Protein 3WS7 (pdb70)

Structure (mmCIF, N/CA/C/O backbone):
data_3WS7
#
_entry.id   3WS7
#
_cell.length_a   120.242
_cell.length_b   57.104
_cell.length_c   55.935
_cell.angle_alpha   90.00
_cell.angle_beta   106.58
_cell.angle_gamma   90.00
#
_symmetry.space_group_name_H-M   'C 1 2 1'
#
loop_
_entity.id
_entity.type
_entity.pdbx_description
1 polymer '6-phosphogluconate dehydrogenase, NAD-binding protein'
2 non-polymer 'NADP NICOTINAMIDE-ADENINE-DINUCLEOTIDE PHOSPHATE'
3 non-polymer 'SULFATE ION'
4 non-polymer 'ACETIC ACID'
5 water water
#
loop_
_atom_site.group_PDB
_atom_site.id
_atom_site.type_symbol
_atom_site.label_atom_id
_atom_site.label_alt_id
_atom_site.label_comp_id
_atom_site.label_asym_id
_atom_site.label_entity_id
_atom_site.label_seq_id
_atom_site.pdbx_PDB_ins_code
_atom_site.Cartn_x
_atom_site.Cartn_y
_atom_site.Cartn_z
_atom_site.occupancy
_atom_site.B_iso_or_equiv
_atom_site.auth_seq_id
_atom_site.auth_comp_id
_atom_site.auth_asym_id
_atom_site.auth_atom_id
_atom_site.pdbx_PDB_model_num
ATOM 1 N N . HIS A 1 8 ? 31.075 33.178 19.548 1.00 23.50 -12 HIS A N 1
ATOM 2 C CA . HIS A 1 8 ? 31.931 34.416 19.422 1.00 20.41 -12 HIS A CA 1
ATOM 3 C C . HIS A 1 8 ? 31.193 35.404 18.558 1.00 19.50 -12 HIS A C 1
ATOM 4 O O . HIS A 1 8 ? 30.552 35.048 17.517 1.00 19.49 -12 HIS A O 1
ATOM 11 N N . HIS A 1 9 ? 31.295 36.685 18.895 1.00 16.47 -11 HIS A N 1
ATOM 12 C CA . HIS A 1 9 ? 30.933 37.742 18.004 1.00 15.47 -11 HIS A CA 1
ATOM 13 C C . HIS A 1 9 ? 32.107 38.016 17.030 1.00 14.05 -11 HIS A C 1
ATOM 14 O O . HIS A 1 9 ? 33.205 37.607 17.187 1.00 14.07 -11 HIS A O 1
ATOM 21 N N . HIS A 1 10 ? 31.777 38.787 15.959 1.00 15.36 -10 HIS A N 1
ATOM 22 C CA . HIS A 1 10 ? 32.720 39.048 14.851 1.00 14.98 -10 HIS A CA 1
ATOM 23 C C . HIS A 1 10 ? 32.737 40.550 14.481 1.00 14.23 -10 HIS A C 1
ATOM 24 O O . HIS A 1 10 ? 31.872 41.276 14.817 1.00 17.14 -10 HIS A O 1
ATOM 31 N N . SER A 1 11 ? 33.797 40.903 13.772 1.00 14.75 -9 SER A N 1
ATOM 32 C CA . SER A 1 11 ? 33.935 42.326 13.340 1.00 14.56 -9 SER A CA 1
ATOM 33 C C . SER A 1 11 ? 32.916 42.666 12.267 1.00 13.30 -9 SER A C 1
ATOM 34 O O . SER A 1 11 ? 32.275 41.796 11.644 1.00 14.09 -9 SER A O 1
ATOM 37 N N . SER A 1 12 ? 32.708 43.940 12.096 1.00 12.87 -8 SER A N 1
ATOM 38 C CA . SER A 1 12 ? 31.884 44.497 11.043 1.00 12.01 -8 SER A CA 1
ATOM 39 C C . SER A 1 12 ? 32.306 44.018 9.651 1.00 10.42 -8 SER A C 1
ATOM 40 O O . SER A 1 12 ? 33.492 43.849 9.395 1.00 11.80 -8 SER A O 1
ATOM 43 N N . GLY A 1 13 ? 31.344 43.966 8.769 1.00 10.76 -7 GLY A N 1
ATOM 44 C CA . GLY A 1 13 ? 31.593 43.646 7.332 1.00 10.49 -7 GLY A CA 1
ATOM 45 C C . GLY A 1 13 ? 31.020 44.645 6.429 1.00 9.44 -7 GLY A C 1
ATOM 46 O O . GLY A 1 13 ? 30.763 45.835 6.828 1.00 10.48 -7 GLY A O 1
ATOM 47 N N . LEU A 1 14 ? 30.814 44.313 5.161 1.00 9.18 -6 LEU A N 1
ATOM 48 C CA . LEU A 1 14 ? 30.373 45.293 4.192 1.00 9.08 -6 LEU A CA 1
ATOM 49 C C . LEU A 1 14 ? 29.028 45.868 4.501 1.00 9.57 -6 LEU A C 1
ATOM 50 O O . LEU A 1 14 ? 28.707 46.967 4.010 1.00 10.11 -6 LEU A O 1
ATOM 55 N N . VAL A 1 15 ? 28.157 45.102 5.148 1.00 10.01 -5 VAL A N 1
ATOM 56 C CA . VAL A 1 15 ? 26.742 45.463 5.367 1.00 9.81 -5 VAL A CA 1
ATOM 57 C C . VAL A 1 15 ? 26.505 45.618 6.849 1.00 9.65 -5 VAL A C 1
ATOM 58 O O . VAL A 1 15 ? 26.828 44.795 7.620 1.00 9.96 -5 VAL A O 1
ATOM 62 N N . PRO A 1 16 ? 25.837 46.751 7.258 1.00 11.68 -4 PRO A N 1
ATOM 63 C CA . PRO A 1 16 ? 25.640 46.951 8.711 1.00 11.50 -4 PRO A CA 1
ATOM 64 C C . PRO A 1 16 ? 24.821 45.855 9.368 1.00 12.29 -4 PRO A C 1
ATOM 65 O O . PRO A 1 16 ? 23.807 45.407 8.802 1.00 12.26 -4 PRO A O 1
ATOM 69 N N . ARG A 1 17 ? 25.233 45.423 10.514 1.00 12.89 -3 ARG A N 1
ATOM 70 C CA . ARG A 1 17 ? 24.421 44.439 11.260 1.00 15.76 -3 ARG A CA 1
ATOM 71 C C . ARG A 1 17 ? 23.036 44.895 11.582 1.00 15.56 -3 ARG A C 1
ATOM 72 O O . ARG A 1 17 ? 22.075 44.108 11.543 1.00 15.45 -3 ARG A O 1
ATOM 80 N N . GLY A 1 18 ? 22.883 46.179 11.903 1.00 16.03 -2 GLY A N 1
ATOM 81 C CA . GLY A 1 18 ? 21.529 46.667 12.282 1.00 17.93 -2 GLY A CA 1
ATOM 82 C C . GLY A 1 18 ? 20.560 46.713 11.145 1.00 18.10 -2 GLY A C 1
ATOM 83 O O . GLY A 1 18 ? 19.377 46.935 11.355 1.00 20.26 -2 GLY A O 1
ATOM 84 N N . SER A 1 19 ? 21.024 46.520 9.896 1.00 16.97 -1 SER A N 1
ATOM 85 C CA . SER A 1 19 ? 20.137 46.360 8.785 1.00 17.15 -1 SER A CA 1
ATOM 86 C C . SER A 1 19 ? 19.274 45.068 8.906 1.00 15.71 -1 SER A C 1
ATOM 87 O O . SER A 1 19 ? 18.191 45.008 8.370 1.00 16.68 -1 SER A O 1
ATOM 90 N N . HIS A 1 20 ? 19.803 44.068 9.548 1.00 14.59 0 HIS A N 1
ATOM 91 C CA . HIS A 1 20 ? 19.289 42.722 9.524 1.00 14.14 0 HIS A CA 1
ATOM 92 C C . HIS A 1 20 ? 19.140 42.159 8.094 1.00 13.22 0 HIS A C 1
ATOM 93 O O . HIS A 1 20 ? 18.334 41.237 7.857 1.00 13.39 0 HIS A O 1
ATOM 100 N N . MET A 1 21 ? 19.898 42.713 7.165 1.00 12.19 1 MET A N 1
ATOM 101 C CA . MET A 1 21 ? 19.793 42.341 5.738 1.00 11.55 1 MET A CA 1
ATOM 102 C C . MET A 1 21 ? 21.181 41.955 5.164 1.00 10.01 1 MET A C 1
ATOM 103 O O . MET A 1 21 ? 21.367 42.012 3.954 1.00 12.00 1 MET A O 1
ATOM 108 N N . ARG A 1 22 ? 22.079 41.553 6.017 1.00 9.67 2 ARG A N 1
ATOM 109 C CA . ARG A 1 22 ? 23.387 41.086 5.567 1.00 8.86 2 ARG A CA 1
ATOM 110 C C . ARG A 1 22 ? 23.182 39.752 4.840 1.00 8.87 2 ARG A C 1
ATOM 111 O O . ARG A 1 22 ? 22.660 38.798 5.432 1.00 8.94 2 ARG A O 1
ATOM 119 N N . VAL A 1 23 ? 23.632 39.653 3.576 1.00 8.27 3 VAL A N 1
ATOM 120 C CA . VAL A 1 23 ? 23.477 38.387 2.813 1.00 8.58 3 VAL A CA 1
ATOM 121 C C . VAL A 1 23 ? 24.805 37.677 2.639 1.00 7.38 3 VAL A C 1
ATOM 122 O O . VAL A 1 23 ? 25.845 38.326 2.287 1.00 8.29 3 VAL A O 1
ATOM 126 N N . GLY A 1 24 ? 24.818 36.411 2.846 1.00 7.17 4 GLY A N 1
ATOM 127 C CA . GLY A 1 24 ? 25.905 35.535 2.409 1.00 7.91 4 GLY A CA 1
ATOM 128 C C . GLY A 1 24 ? 25.438 34.648 1.306 1.00 7.55 4 GLY A C 1
ATOM 129 O O . GLY A 1 24 ? 24.317 34.060 1.405 1.00 9.28 4 GLY A O 1
ATOM 130 N N . PHE A 1 25 ? 26.210 34.513 0.232 1.00 7.14 5 PHE A N 1
ATOM 131 C CA . PHE A 1 25 ? 25.790 33.805 -0.972 1.00 7.61 5 PHE A CA 1
ATOM 132 C C . PHE A 1 25 ? 26.663 32.588 -1.180 1.00 7.21 5 PHE A C 1
ATOM 133 O O . PHE A 1 25 ? 27.902 32.729 -1.225 1.00 8.33 5 PHE A O 1
ATOM 141 N N . ILE A 1 26 ? 26.042 31.438 -1.317 1.00 7.22 6 ILE A N 1
ATOM 142 C CA . ILE A 1 26 ? 26.754 30.164 -1.534 1.00 7.82 6 ILE A CA 1
ATOM 143 C C . ILE A 1 26 ? 26.437 29.652 -2.934 1.00 7.53 6 ILE A C 1
ATOM 144 O O . ILE A 1 26 ? 25.304 29.385 -3.271 1.00 8.19 6 ILE A O 1
ATOM 149 N N . GLY A 1 27 ? 27.511 29.467 -3.736 1.00 7.45 7 GLY A N 1
ATOM 150 C CA . GLY A 1 27 ? 27.378 28.885 -5.075 1.00 8.27 7 GLY A CA 1
ATOM 151 C C . GLY A 1 27 ? 27.498 29.894 -6.114 1.00 8.43 7 GLY A C 1
ATOM 152 O O . GLY A 1 27 ? 26.508 30.503 -6.573 1.00 9.89 7 GLY A O 1
ATOM 153 N N . LEU A 1 28 ? 28.714 30.200 -6.582 1.00 8.35 8 LEU A N 1
ATOM 154 C CA . LEU A 1 28 ? 29.017 31.269 -7.520 1.00 8.48 8 LEU A CA 1
ATOM 155 C C . LEU A 1 28 ? 29.133 30.657 -8.921 1.00 9.30 8 LEU A C 1
ATOM 156 O O . LEU A 1 28 ? 30.241 30.738 -9.575 1.00 11.21 8 LEU A O 1
ATOM 161 N N . GLY A 1 29 ? 28.096 30.063 -9.460 1.00 8.58 9 GLY A N 1
ATOM 162 C CA . GLY A 1 29 ? 28.112 29.434 -10.774 1.00 9.44 9 GLY A CA 1
ATOM 163 C C . GLY A 1 29 ? 27.660 30.376 -11.842 1.00 8.90 9 GLY A C 1
ATOM 164 O O . GLY A 1 29 ? 27.706 31.613 -11.723 1.00 8.64 9 GLY A O 1
ATOM 165 N N . ILE A 1 30 ? 27.137 29.768 -12.941 1.00 9.17 10 ILE A N 1
ATOM 166 C CA . ILE A 1 30 ? 26.666 30.587 -14.029 1.00 9.18 10 ILE A CA 1
ATOM 167 C C . ILE A 1 30 ? 25.592 31.562 -13.567 1.00 8.50 10 ILE A C 1
ATOM 168 O O . ILE A 1 30 ? 25.541 32.716 -14.023 1.00 9.08 10 ILE A O 1
ATOM 173 N N . MET A 1 31 ? 24.685 31.092 -12.726 1.00 8.71 11 MET A N 1
ATOM 174 C CA . MET A 1 31 ? 23.627 31.964 -12.149 1.00 8.74 11 MET A CA 1
ATOM 175 C C . MET A 1 31 ? 24.141 32.744 -10.922 1.00 8.47 11 MET A C 1
ATOM 176 O O . MET A 1 31 ? 23.901 33.939 -10.806 1.00 8.95 11 MET A O 1
ATOM 181 N N . GLY A 1 32 ? 24.781 32.013 -10.013 1.00 8.41 12 GLY A N 1
ATOM 182 C CA . GLY A 1 32 ? 25.092 32.595 -8.695 1.00 8.89 12 GLY A CA 1
ATOM 183 C C . GLY A 1 32 ? 26.099 33.735 -8.797 1.00 8.17 12 GLY A C 1
ATOM 184 O O . GLY A 1 32 ? 25.992 34.726 -8.064 1.00 8.75 12 GLY A O 1
ATOM 185 N N . GLY A 1 33 ? 27.095 33.652 -9.705 1.00 8.46 13 GLY A N 1
ATOM 186 C CA . GLY A 1 33 ? 28.035 34.807 -9.849 1.00 9.10 13 GLY A CA 1
ATOM 187 C C . GLY A 1 33 ? 27.319 36.099 -10.137 1.00 8.03 13 GLY A C 1
ATOM 188 O O . GLY A 1 33 ? 27.461 37.083 -9.388 1.00 8.90 13 GLY A O 1
ATOM 189 N N . PRO A 1 34 ? 26.542 36.170 -11.203 1.00 8.80 14 PRO A N 1
ATOM 190 C CA . PRO A 1 34 ? 25.847 37.411 -11.514 1.00 9.09 14 PRO A CA 1
ATOM 191 C C . PRO A 1 34 ? 24.807 37.791 -10.464 1.00 8.48 14 PRO A C 1
ATOM 192 O O . PRO A 1 34 ? 24.623 38.991 -10.220 1.00 9.36 14 PRO A O 1
ATOM 196 N N . MET A 1 35 ? 24.086 36.823 -9.891 1.00 8.49 15 MET A N 1
ATOM 197 C CA . MET A 1 35 ? 23.130 37.158 -8.846 1.00 8.09 15 MET A CA 1
ATOM 198 C C . MET A 1 35 ? 23.828 37.828 -7.634 1.00 7.53 15 MET A C 1
ATOM 199 O O . MET A 1 35 ? 23.377 38.850 -7.160 1.00 8.34 15 MET A O 1
ATOM 204 N N . ALA A 1 36 ? 24.898 37.210 -7.208 1.00 7.94 16 ALA A N 1
ATOM 205 C CA . ALA A 1 36 ? 25.633 37.764 -6.044 1.00 8.75 16 ALA A CA 1
ATOM 206 C C . ALA A 1 36 ? 26.206 39.116 -6.405 1.00 8.17 16 ALA A C 1
ATOM 207 O O . ALA A 1 36 ? 26.219 40.029 -5.548 1.00 8.49 16 ALA A O 1
ATOM 209 N N . THR A 1 37 ? 26.655 39.309 -7.642 1.00 8.93 17 THR A N 1
ATOM 210 C CA . THR A 1 37 ? 27.173 40.636 -8.027 1.00 9.19 17 THR A CA 1
ATOM 211 C C . THR A 1 37 ? 26.066 41.701 -7.960 1.00 8.82 17 THR A C 1
ATOM 212 O O . THR A 1 37 ? 26.338 42.825 -7.564 1.00 9.19 17 THR A O 1
ATOM 216 N N . HIS A 1 38 ? 24.876 41.336 -8.402 1.00 9.23 18 HIS A N 1
ATOM 217 C CA . HIS A 1 38 ? 23.742 42.285 -8.245 1.00 9.42 18 HIS A CA 1
ATOM 218 C C . HIS A 1 38 ? 23.460 42.591 -6.775 1.00 8.64 18 HIS A C 1
ATOM 219 O O . HIS A 1 38 ? 23.140 43.750 -6.449 1.00 9.51 18 HIS A O 1
ATOM 226 N N . LEU A 1 39 ? 23.572 41.626 -5.884 1.00 8.34 19 LEU A N 1
ATOM 227 C CA . LEU A 1 39 ? 23.402 41.906 -4.471 1.00 8.62 19 LEU A CA 1
ATOM 228 C C . LEU A 1 39 ? 24.493 42.822 -3.958 1.00 9.02 19 LEU A C 1
ATOM 229 O O . LEU A 1 39 ? 24.215 43.692 -3.110 1.00 9.43 19 LEU A O 1
ATOM 234 N N . LEU A 1 40 ? 25.721 42.636 -4.426 1.00 8.59 20 LEU A N 1
ATOM 235 C CA . LEU A 1 40 ? 26.822 43.551 -4.037 1.00 8.78 20 LEU A CA 1
ATOM 236 C C . LEU A 1 40 ? 26.530 44.939 -4.518 1.00 9.12 20 LEU A C 1
ATOM 237 O O . LEU A 1 40 ? 26.685 45.903 -3.748 1.00 9.85 20 LEU A O 1
ATOM 242 N N . LYS A 1 41 ? 26.136 45.095 -5.748 1.00 9.01 21 LYS A N 1
ATOM 243 C CA . LYS A 1 41 ? 25.843 46.442 -6.281 1.00 10.20 21 LYS A CA 1
ATOM 244 C C . LYS A 1 41 ? 24.740 47.084 -5.461 1.00 10.97 21 LYS A C 1
ATOM 245 O O . LYS A 1 41 ? 24.786 48.329 -5.225 1.00 12.01 21 LYS A O 1
ATOM 251 N N . ALA A 1 42 ? 23.739 46.352 -4.964 1.00 10.03 22 ALA A N 1
ATOM 252 C CA . ALA A 1 42 ? 22.640 46.871 -4.155 1.00 9.95 22 ALA A CA 1
ATOM 253 C C . ALA A 1 42 ? 22.994 47.041 -2.778 1.00 9.85 22 ALA A C 1
ATOM 254 O O . ALA A 1 42 ? 22.153 47.542 -1.964 1.00 12.29 22 ALA A O 1
ATOM 256 N N . GLY A 1 43 ? 24.163 46.653 -2.279 1.00 10.45 23 GLY A N 1
ATOM 257 C CA . GLY A 1 43 ? 24.563 46.865 -0.914 1.00 11.20 23 GLY A CA 1
ATOM 258 C C . GLY A 1 43 ? 24.117 45.835 0.100 1.00 9.50 23 GLY A C 1
ATOM 259 O O . GLY A 1 43 ? 24.117 46.084 1.296 1.00 10.48 23 GLY A O 1
ATOM 260 N N . PHE A 1 44 ? 23.715 44.621 -0.378 1.00 9.06 24 PHE A N 1
ATOM 261 C CA . PHE A 1 44 ? 23.291 43.540 0.506 1.00 8.66 24 PHE A CA 1
ATOM 262 C C . PHE A 1 44 ? 24.319 42.490 0.720 1.00 7.85 24 PHE A C 1
ATOM 263 O O . PHE A 1 44 ? 24.199 41.691 1.606 1.00 10.06 24 PHE A O 1
ATOM 271 N N . LEU A 1 45 ? 25.327 42.355 -0.154 1.00 8.42 25 LEU A N 1
ATOM 272 C CA . LEU A 1 45 ? 26.261 41.215 -0.097 1.00 7.94 25 LEU A CA 1
ATOM 273 C C . LEU A 1 45 ? 27.351 41.439 0.910 1.00 8.40 25 LEU A C 1
ATOM 274 O O . LEU A 1 45 ? 28.163 42.425 0.731 1.00 9.67 25 LEU A O 1
ATOM 279 N N . ALA A 1 46 ? 27.455 40.636 1.913 1.00 8.40 26 ALA A N 1
ATOM 280 C CA . ALA A 1 46 ? 28.523 40.671 2.913 1.00 8.35 26 ALA A CA 1
ATOM 281 C C . ALA A 1 46 ? 29.577 39.601 2.643 1.00 8.41 26 ALA A C 1
ATOM 282 O O . ALA A 1 46 ? 30.769 39.839 2.930 1.00 8.88 26 ALA A O 1
ATOM 284 N N . ALA A 1 47 ? 29.169 38.411 2.219 1.00 7.63 27 ALA A N 1
ATOM 285 C CA . ALA A 1 47 ? 30.058 37.252 2.232 1.00 7.89 27 ALA A CA 1
ATOM 286 C C . ALA A 1 47 ? 29.683 36.329 1.136 1.00 7.65 27 ALA A C 1
ATOM 287 O O . ALA A 1 47 ? 28.507 36.253 0.737 1.00 7.98 27 ALA A O 1
ATOM 289 N N . VAL A 1 48 ? 30.662 35.543 0.645 1.00 7.78 28 VAL A N 1
ATOM 290 C CA . VAL A 1 48 ? 30.406 34.468 -0.294 1.00 7.91 28 VAL A CA 1
ATOM 291 C C . VAL A 1 48 ? 31.124 33.226 0.141 1.00 8.02 28 VAL A C 1
ATOM 292 O O . VAL A 1 48 ? 32.145 33.272 0.875 1.00 8.76 28 VAL A O 1
ATOM 296 N N . TYR A 1 49 ? 30.611 32.099 -0.340 1.00 8.38 29 TYR A N 1
ATOM 297 C CA . TYR A 1 49 ? 31.319 30.819 -0.219 1.00 8.81 29 TYR A CA 1
ATOM 298 C C . TYR A 1 49 ? 31.193 30.125 -1.578 1.00 8.89 29 TYR A C 1
ATOM 299 O O . TYR A 1 49 ? 30.102 30.077 -2.159 1.00 9.26 29 TYR A O 1
ATOM 308 N N . ASN A 1 50 ? 32.321 29.570 -2.064 1.00 8.79 30 ASN A N 1
ATOM 309 C CA . ASN A 1 50 ? 32.232 28.678 -3.198 1.00 8.99 30 ASN A CA 1
ATOM 310 C C . ASN A 1 50 ? 33.182 27.509 -2.956 1.00 9.38 30 ASN A C 1
ATOM 311 O O . ASN A 1 50 ? 34.322 27.727 -2.489 1.00 11.58 30 ASN A O 1
ATOM 316 N N . ARG A 1 51 ? 32.730 26.364 -3.304 1.00 8.63 31 ARG A N 1
ATOM 317 C CA . ARG A 1 51 ? 33.504 25.113 -3.152 1.00 10.18 31 ARG A CA 1
ATOM 318 C C . ARG A 1 51 ? 34.843 25.278 -3.866 1.00 10.49 31 ARG A C 1
ATOM 319 O O . ARG A 1 51 ? 35.840 24.789 -3.267 1.00 16.23 31 ARG A O 1
ATOM 327 N N . THR A 1 52 ? 34.905 25.809 -5.024 1.00 10.98 32 THR A N 1
ATOM 328 C CA . THR A 1 52 ? 36.108 26.113 -5.754 1.00 12.95 32 THR A CA 1
ATOM 329 C C . THR A 1 52 ? 36.504 27.566 -5.468 1.00 11.68 32 THR A C 1
ATOM 330 O O . THR A 1 52 ? 35.809 28.508 -5.858 1.00 12.08 32 THR A O 1
ATOM 334 N N . ARG A 1 53 ? 37.617 27.781 -4.812 1.00 13.32 33 ARG A N 1
ATOM 335 C CA . ARG A 1 53 ? 37.934 29.114 -4.307 1.00 15.07 33 ARG A CA 1
ATOM 336 C C . ARG A 1 53 ? 38.203 30.055 -5.345 1.00 14.29 33 ARG A C 1
ATOM 337 O O . ARG A 1 53 ? 37.846 31.313 -5.178 1.00 14.94 33 ARG A O 1
ATOM 345 N N . GLU A 1 54 ? 38.613 29.734 -6.534 1.00 15.14 34 GLU A N 1
ATOM 346 C CA . GLU A 1 54 ? 38.976 30.718 -7.559 1.00 17.73 34 GLU A CA 1
ATOM 347 C C . GLU A 1 54 ? 37.798 31.633 -7.926 1.00 14.52 34 GLU A C 1
ATOM 348 O O . GLU A 1 54 ? 37.996 32.812 -8.279 1.00 14.92 34 GLU A O 1
ATOM 354 N N . LYS A 1 55 ? 36.613 31.090 -7.946 1.00 13.61 35 LYS A N 1
ATOM 355 C CA . LYS A 1 55 ? 35.468 31.881 -8.327 1.00 12.88 35 LYS A CA 1
ATOM 356 C C . LYS A 1 55 ? 35.141 32.989 -7.309 1.00 9.76 35 LYS A C 1
ATOM 357 O O . LYS A 1 55 ? 34.368 33.884 -7.641 1.00 10.95 35 LYS A O 1
ATOM 363 N N . THR A 1 56 ? 35.668 32.886 -6.136 1.00 9.63 36 THR A N 1
ATOM 364 C CA . THR A 1 56 ? 35.456 33.940 -5.158 1.00 9.65 36 THR A CA 1
ATOM 365 C C . THR A 1 56 ? 36.353 35.123 -5.357 1.00 9.87 36 THR A C 1
ATOM 366 O O . THR A 1 56 ? 36.096 36.186 -4.782 1.00 10.11 36 THR A O 1
ATOM 370 N N . LYS A 1 57 ? 37.366 34.991 -6.215 1.00 11.00 37 LYS A N 1
ATOM 371 C CA . LYS A 1 57 ? 38.342 36.071 -6.405 1.00 11.80 37 LYS A CA 1
ATOM 372 C C . LYS A 1 57 ? 37.768 37.438 -6.746 1.00 11.22 37 LYS A C 1
ATOM 373 O O . LYS A 1 57 ? 38.147 38.432 -6.147 1.00 11.46 37 LYS A O 1
ATOM 379 N N . PRO A 1 58 ? 36.884 37.482 -7.735 1.00 10.78 38 PRO A N 1
ATOM 380 C CA . PRO A 1 58 ? 36.369 38.822 -8.086 1.00 11.67 38 PRO A CA 1
ATOM 381 C C . PRO A 1 58 ? 35.583 39.472 -6.989 1.00 10.46 38 PRO A C 1
ATOM 382 O O . PRO A 1 58 ? 35.469 40.707 -6.914 1.00 10.95 38 PRO A O 1
ATOM 386 N N . PHE A 1 59 ? 34.965 38.670 -6.098 1.00 9.05 39 PHE A N 1
ATOM 387 C CA . PHE A 1 59 ? 34.289 39.147 -4.910 1.00 8.66 39 PHE A CA 1
ATOM 388 C C . PHE A 1 59 ? 35.284 39.644 -3.896 1.00 9.19 39 PHE A C 1
ATOM 389 O O . PHE A 1 59 ? 35.097 40.739 -3.319 1.00 8.97 39 PHE A O 1
ATOM 397 N N . ALA A 1 60 ? 36.282 38.870 -3.604 1.00 9.55 40 ALA A N 1
ATOM 398 C CA . ALA A 1 60 ? 37.304 39.302 -2.655 1.00 10.32 40 ALA A CA 1
ATOM 399 C C . ALA A 1 60 ? 37.922 40.634 -3.133 1.00 10.18 40 ALA A C 1
ATOM 400 O O . ALA A 1 60 ? 38.249 41.489 -2.262 1.00 11.37 40 ALA A O 1
ATOM 402 N N . GLU A 1 61 ? 38.102 40.796 -4.414 1.00 10.27 41 GLU A N 1
ATOM 403 C CA . GLU A 1 61 ? 38.710 42.066 -4.924 1.00 10.82 41 GLU A CA 1
ATOM 404 C C . GLU A 1 61 ? 37.831 43.232 -4.787 1.00 11.22 41 GLU A C 1
ATOM 405 O O . GLU A 1 61 ? 38.320 44.398 -4.870 1.00 11.36 41 GLU A O 1
ATOM 411 N N . ALA A 1 62 ? 36.517 43.030 -4.468 1.00 10.06 42 ALA A N 1
ATOM 412 C CA . ALA A 1 62 ? 35.607 44.104 -4.137 1.00 9.79 42 ALA A CA 1
ATOM 413 C C . ALA A 1 62 ? 35.304 44.148 -2.620 1.00 9.32 42 ALA A C 1
ATOM 414 O O . ALA A 1 62 ? 34.362 44.811 -2.233 1.00 10.17 42 ALA A O 1
ATOM 416 N N . GLY A 1 63 ? 36.123 43.474 -1.850 1.00 9.11 43 GLY A N 1
ATOM 417 C CA . GLY A 1 63 ? 36.029 43.517 -0.390 1.00 10.11 43 GLY A CA 1
ATOM 418 C C . GLY A 1 63 ? 35.064 42.564 0.271 1.00 8.78 43 GLY A C 1
ATOM 419 O O . GLY A 1 63 ? 34.875 42.573 1.494 1.00 9.71 43 GLY A O 1
ATOM 420 N N . VAL A 1 64 ? 34.432 41.677 -0.532 1.00 8.80 44 VAL A N 1
ATOM 421 C CA . VAL A 1 64 ? 33.504 40.717 0.060 1.00 8.56 44 VAL A CA 1
ATOM 422 C C . VAL A 1 64 ? 34.262 39.709 0.885 1.00 8.62 44 VAL A C 1
ATOM 423 O O . VAL A 1 64 ? 35.341 39.242 0.467 1.00 9.01 44 VAL A O 1
ATOM 427 N N . TYR A 1 65 ? 33.733 39.321 2.058 1.00 8.55 45 TYR A N 1
ATOM 428 C CA . TYR A 1 65 ? 34.357 38.321 2.869 1.00 8.38 45 TYR A CA 1
ATOM 429 C C . TYR A 1 65 ? 34.220 36.959 2.195 1.00 8.64 45 TYR A C 1
ATOM 430 O O . TYR A 1 65 ? 33.111 36.542 1.836 1.00 8.98 45 TYR A O 1
ATOM 439 N N . VAL A 1 66 ? 35.338 36.262 2.072 1.00 8.86 46 VAL A N 1
ATOM 440 C CA . VAL A 1 66 ? 35.364 34.900 1.516 1.00 10.02 46 VAL A CA 1
ATOM 441 C C . VAL A 1 66 ? 35.387 33.916 2.621 1.00 8.92 46 VAL A C 1
ATOM 442 O O . VAL A 1 66 ? 36.381 33.809 3.377 1.00 10.72 46 VAL A O 1
ATOM 446 N N . ALA A 1 67 ? 34.295 33.190 2.830 1.00 9.18 47 ALA A N 1
ATOM 447 C CA . ALA A 1 67 ? 34.186 32.317 3.936 1.00 9.46 47 ALA A CA 1
ATOM 448 C C . ALA A 1 67 ? 34.954 31.003 3.730 1.00 10.50 47 ALA A C 1
ATOM 449 O O . ALA A 1 67 ? 35.082 30.501 2.620 1.00 10.99 47 ALA A O 1
ATOM 451 N N . GLU A 1 68 ? 35.341 30.403 4.861 1.00 10.57 48 GLU A N 1
ATOM 452 C CA . GLU A 1 68 ? 36.030 29.127 4.831 1.00 12.25 48 GLU A CA 1
ATOM 453 C C . GLU A 1 68 ? 35.140 27.953 4.733 1.00 11.07 48 GLU A C 1
ATOM 454 O O . GLU A 1 68 ? 35.571 26.853 4.392 1.00 12.89 48 GLU A O 1
ATOM 460 N N . SER A 1 69 ? 33.845 28.130 5.024 1.00 10.51 49 SER A N 1
ATOM 461 C CA . SER A 1 69 ? 32.840 27.052 5.011 1.00 9.98 49 SER A CA 1
ATOM 462 C C . SER A 1 69 ? 31.486 27.728 5.040 1.00 9.50 49 SER A C 1
ATOM 463 O O . SER A 1 69 ? 31.377 28.908 5.398 1.00 9.20 49 SER A O 1
ATOM 466 N N . PRO A 1 70 ? 30.430 26.977 4.764 1.00 8.55 50 PRO A N 1
ATOM 467 C CA . PRO A 1 70 ? 29.083 27.547 4.957 1.00 9.04 50 PRO A CA 1
ATOM 468 C C . PRO A 1 70 ? 28.827 28.005 6.389 1.00 8.09 50 PRO A C 1
ATOM 469 O O . PRO A 1 70 ? 28.127 28.986 6.574 1.00 8.75 50 PRO A O 1
ATOM 473 N N . ALA A 1 71 ? 29.333 27.267 7.347 1.00 9.32 51 ALA A N 1
ATOM 474 C CA . ALA A 1 71 ? 29.148 27.634 8.795 1.00 9.15 51 ALA A CA 1
ATOM 475 C C . ALA A 1 71 ? 29.810 29.012 9.040 1.00 8.71 51 ALA A C 1
ATOM 476 O O . ALA A 1 71 ? 29.250 29.843 9.722 1.00 9.81 51 ALA A O 1
ATOM 478 N N . ASP A 1 72 ? 31.041 29.190 8.525 1.00 9.77 52 ASP A N 1
ATOM 479 C CA . ASP A 1 72 ? 31.760 30.419 8.749 1.00 10.07 52 ASP A CA 1
ATOM 480 C C . ASP A 1 72 ? 31.042 31.573 8.067 1.00 9.59 52 ASP A C 1
ATOM 481 O O . ASP A 1 72 ? 31.022 32.701 8.593 1.00 11.20 52 ASP A O 1
ATOM 486 N N . LEU A 1 73 ? 30.397 31.369 6.941 1.00 8.78 53 LEU A N 1
ATOM 487 C CA . LEU A 1 73 ? 29.552 32.358 6.288 1.00 8.99 53 LEU A CA 1
ATOM 488 C C . LEU A 1 73 ? 28.329 32.666 7.132 1.00 8.63 53 LEU A C 1
ATOM 489 O O . LEU A 1 73 ? 27.955 33.826 7.349 1.00 9.30 53 LEU A O 1
ATOM 494 N N . ALA A 1 74 ? 27.634 31.617 7.588 1.00 8.72 54 ALA A N 1
ATOM 495 C CA . ALA A 1 74 ? 26.347 31.772 8.260 1.00 9.11 54 ALA A CA 1
ATOM 496 C C . ALA A 1 74 ? 26.451 32.584 9.528 1.00 10.09 54 ALA A C 1
ATOM 497 O O . ALA A 1 74 ? 25.483 33.309 9.866 1.00 10.35 54 ALA A O 1
ATOM 499 N N . LYS A 1 75 ? 27.532 32.457 10.262 1.00 10.04 55 LYS A N 1
ATOM 500 C CA . LYS A 1 75 ? 27.662 33.189 11.524 1.00 11.68 55 LYS A CA 1
ATOM 501 C C . LYS A 1 75 ? 27.825 34.709 11.344 1.00 10.64 55 LYS A C 1
ATOM 502 O O . LYS A 1 75 ? 27.739 35.431 12.300 1.00 13.21 55 LYS A O 1
ATOM 508 N N . ARG A 1 76 ? 28.018 35.150 10.098 1.00 10.05 56 ARG A N 1
ATOM 509 C CA . ARG A 1 76 ? 28.306 36.530 9.765 1.00 10.84 56 ARG A CA 1
ATOM 510 C C . ARG A 1 76 ? 27.213 37.229 9.046 1.00 9.20 56 ARG A C 1
ATOM 511 O O . ARG A 1 76 ? 27.368 38.395 8.671 1.00 10.54 56 ARG A O 1
ATOM 519 N N . VAL A 1 77 ? 26.033 36.584 8.812 1.00 9.38 57 VAL A N 1
ATOM 520 C CA . VAL A 1 77 ? 25.026 37.152 7.971 1.00 9.12 57 VAL A CA 1
ATOM 521 C C . VAL A 1 77 ? 23.605 36.930 8.579 1.00 8.69 57 VAL A C 1
ATOM 522 O O . VAL A 1 77 ? 23.460 36.155 9.530 1.00 10.44 57 VAL A O 1
ATOM 526 N N . ASP A 1 78 ? 22.661 37.553 7.994 1.00 8.55 58 ASP A N 1
ATOM 527 C CA . ASP A 1 78 ? 21.255 37.407 8.334 1.00 9.29 58 ASP A CA 1
ATOM 528 C C . ASP A 1 78 ? 20.489 36.514 7.396 1.00 9.01 58 ASP A C 1
ATOM 529 O O . ASP A 1 78 ? 19.434 35.926 7.788 1.00 9.21 58 ASP A O 1
ATOM 534 N N . VAL A 1 79 ? 20.930 36.452 6.125 1.00 8.38 59 VAL A N 1
ATOM 535 C CA . VAL A 1 79 ? 20.223 35.750 5.058 1.00 8.04 59 VAL A CA 1
ATOM 536 C C . VAL A 1 79 ? 21.304 34.936 4.350 1.00 7.60 59 VAL A C 1
ATOM 537 O O . VAL A 1 79 ? 22.336 35.561 3.926 1.00 8.57 59 VAL A O 1
ATOM 541 N N . VAL A 1 80 ? 21.103 33.670 4.154 1.00 7.51 60 VAL A N 1
ATOM 542 C CA . VAL A 1 80 ? 21.997 32.838 3.304 1.00 7.46 60 VAL A CA 1
ATOM 543 C C . VAL A 1 80 ? 21.267 32.456 2.095 1.00 7.52 60 VAL A C 1
ATOM 544 O O . VAL A 1 80 ? 20.209 31.771 2.206 1.00 9.46 60 VAL A O 1
ATOM 548 N N . ILE A 1 81 ? 21.757 32.832 0.926 1.00 7.53 61 ILE A N 1
ATOM 549 C CA . ILE A 1 81 ? 21.190 32.435 -0.365 1.00 7.84 61 ILE A CA 1
ATOM 550 C C . ILE A 1 81 ? 22.012 31.293 -0.891 1.00 7.21 61 ILE A C 1
ATOM 551 O O . ILE A 1 81 ? 23.273 31.378 -0.902 1.00 8.45 61 ILE A O 1
ATOM 556 N N . VAL A 1 82 ? 21.376 30.218 -1.318 1.00 7.65 62 VAL A N 1
ATOM 557 C CA . VAL A 1 82 ? 22.048 29.073 -1.886 1.00 8.22 62 VAL A CA 1
ATOM 558 C C . VAL A 1 82 ? 21.695 28.932 -3.358 1.00 7.95 62 VAL A C 1
ATOM 559 O O . VAL A 1 82 ? 20.477 28.907 -3.722 1.00 8.48 62 VAL A O 1
ATOM 563 N N . MET A 1 83 ? 22.689 28.797 -4.231 1.00 7.56 63 MET A N 1
ATOM 564 C CA . MET A 1 83 ? 22.463 28.659 -5.665 1.00 7.93 63 MET A CA 1
ATOM 565 C C . MET A 1 83 ? 23.397 27.588 -6.183 1.00 7.92 63 MET A C 1
ATOM 566 O O . MET A 1 83 ? 24.144 27.741 -7.175 1.00 10.18 63 MET A O 1
ATOM 571 N N . VAL A 1 84 ? 23.387 26.425 -5.511 1.00 8.87 64 VAL A N 1
ATOM 572 C CA . VAL A 1 84 ? 24.162 25.240 -5.958 1.00 8.31 64 VAL A CA 1
ATOM 573 C C . VAL A 1 84 ? 23.354 24.381 -6.835 1.00 8.68 64 VAL A C 1
ATOM 574 O O . VAL A 1 84 ? 22.200 24.659 -7.219 1.00 11.59 64 VAL A O 1
ATOM 578 N N . SER A 1 85 ? 23.897 23.224 -7.294 1.00 8.98 65 SER A N 1
ATOM 579 C CA . SER A 1 85 ? 23.249 22.492 -8.442 1.00 9.25 65 SER A CA 1
ATOM 580 C C . SER A 1 85 ? 22.007 21.743 -8.063 1.00 9.05 65 SER A C 1
ATOM 581 O O . SER A 1 85 ? 20.946 21.925 -8.726 1.00 10.21 65 SER A O 1
ATOM 584 N N . ASP A 1 86 ? 22.059 20.819 -7.141 1.00 9.18 66 ASP A N 1
ATOM 585 C CA . ASP A 1 86 ? 21.001 19.853 -6.879 1.00 9.15 66 ASP A CA 1
ATOM 586 C C . ASP A 1 86 ? 20.720 19.735 -5.411 1.00 8.31 66 ASP A C 1
ATOM 587 O O . ASP A 1 86 ? 21.500 20.200 -4.579 1.00 8.80 66 ASP A O 1
ATOM 592 N N . ALA A 1 87 ? 19.660 19.016 -5.083 1.00 8.83 67 ALA A N 1
ATOM 593 C CA . ALA A 1 87 ? 19.237 18.854 -3.689 1.00 9.21 67 ALA A CA 1
ATOM 594 C C . ALA A 1 87 ? 20.296 18.281 -2.786 1.00 8.85 67 ALA A C 1
ATOM 595 O O . ALA A 1 87 ? 20.515 18.750 -1.674 1.00 8.69 67 ALA A O 1
ATOM 597 N N . PRO A 1 88 ? 21.112 17.259 -3.239 1.00 8.22 68 PRO A N 1
ATOM 598 C CA . PRO A 1 88 ? 22.191 16.772 -2.369 1.00 8.11 68 PRO A CA 1
ATOM 599 C C . PRO A 1 88 ? 23.234 17.836 -2.075 1.00 7.95 68 PRO A C 1
ATOM 600 O O . PRO A 1 88 ? 23.809 17.860 -0.975 1.00 8.55 68 PRO A O 1
ATOM 604 N N . ASP A 1 89 ? 23.490 18.694 -3.052 1.00 8.20 69 ASP A N 1
ATOM 605 C CA . ASP A 1 89 ? 24.437 19.778 -2.818 1.00 8.79 69 ASP A CA 1
ATOM 606 C C . ASP A 1 89 ? 23.897 20.762 -1.798 1.00 7.71 69 ASP A C 1
ATOM 607 O O . ASP A 1 89 ? 24.641 21.286 -0.967 1.00 8.49 69 ASP A O 1
ATOM 612 N N . VAL A 1 90 ? 22.597 21.069 -1.863 1.00 8.32 70 VAL A N 1
ATOM 613 C CA . VAL A 1 90 ? 21.978 21.911 -0.844 1.00 8.17 70 VAL A CA 1
ATOM 614 C C . VAL A 1 90 ? 22.128 21.229 0.517 1.00 8.75 70 VAL A C 1
ATOM 615 O O . VAL A 1 90 ? 22.465 21.872 1.514 1.00 8.47 70 VAL A O 1
ATOM 619 N N . GLU A 1 91 ? 21.848 19.913 0.568 1.00 8.87 71 GLU A N 1
ATOM 620 C CA . GLU A 1 91 ? 22.027 19.206 1.848 1.00 9.02 71 GLU A CA 1
ATOM 621 C C . GLU A 1 91 ? 23.442 19.338 2.400 1.00 8.80 71 GLU A C 1
ATOM 622 O O . GLU A 1 91 ? 23.636 19.536 3.608 1.00 9.25 71 GLU A O 1
ATOM 628 N N . GLN A 1 92 ? 24.446 19.229 1.554 1.00 8.82 72 GLN A N 1
ATOM 629 C CA . GLN A 1 92 ? 25.816 19.351 2.039 1.00 9.42 72 GLN A CA 1
ATOM 630 C C . GLN A 1 92 ? 26.044 20.746 2.632 1.00 7.53 72 GLN A C 1
ATOM 631 O O . GLN A 1 92 ? 26.627 20.900 3.699 1.00 8.88 72 GLN A O 1
ATOM 637 N N . VAL A 1 93 ? 25.684 21.763 1.865 1.00 8.28 73 VAL A N 1
ATOM 638 C CA . VAL A 1 93 ? 25.948 23.126 2.339 1.00 8.49 73 VAL A CA 1
ATOM 639 C C . VAL A 1 93 ? 25.149 23.493 3.554 1.00 7.45 73 VAL A C 1
ATOM 640 O O . VAL A 1 93 ? 25.673 24.251 4.372 1.00 8.53 73 VAL A O 1
ATOM 644 N N . LEU A 1 94 ? 23.950 22.969 3.706 1.00 8.03 74 LEU A N 1
ATOM 645 C CA . LEU A 1 94 ? 23.148 23.295 4.902 1.00 7.93 74 LEU A CA 1
ATOM 646 C C . LEU A 1 94 ? 23.519 22.446 6.095 1.00 8.44 74 LEU A C 1
ATOM 647 O O . LEU A 1 94 ? 23.562 22.955 7.247 1.00 9.17 74 LEU A O 1
ATOM 652 N N . PHE A 1 95 ? 23.713 21.163 5.876 1.00 8.66 75 PHE A N 1
ATOM 653 C CA . PHE A 1 95 ? 23.683 20.163 6.965 1.00 9.11 75 PHE A CA 1
ATOM 654 C C . PHE A 1 95 ? 24.983 19.399 7.065 1.00 9.82 75 PHE A C 1
ATOM 655 O O . PHE A 1 95 ? 25.042 18.481 7.956 1.00 11.54 75 PHE A O 1
ATOM 663 N N . GLY A 1 96 ? 25.983 19.644 6.265 1.00 9.66 76 GLY A N 1
ATOM 664 C CA . GLY A 1 96 ? 27.271 18.934 6.397 1.00 9.64 76 GLY A CA 1
ATOM 665 C C . GLY A 1 96 ? 27.993 19.301 7.644 1.00 9.31 76 GLY A C 1
ATOM 666 O O . GLY A 1 96 ? 27.565 20.150 8.437 1.00 10.02 76 GLY A O 1
ATOM 667 N N . PRO A 1 97 ? 29.175 18.701 7.878 1.00 10.42 77 PRO A N 1
ATOM 668 C CA . PRO A 1 97 ? 29.961 18.928 9.099 1.00 11.14 77 PRO A CA 1
ATOM 669 C C . PRO A 1 97 ? 30.284 20.347 9.466 1.00 12.06 77 PRO A C 1
ATOM 670 O O . PRO A 1 97 ? 30.354 20.706 10.632 1.00 13.19 77 PRO A O 1
ATOM 674 N N . SER A 1 98 ? 30.445 21.170 8.477 1.00 10.53 78 SER A N 1
ATOM 675 C CA . SER A 1 98 ? 30.653 22.634 8.578 1.00 10.95 78 SER A CA 1
ATOM 676 C C . SER A 1 98 ? 29.574 23.355 7.751 1.00 9.85 78 SER A C 1
ATOM 677 O O . SER A 1 98 ? 29.856 24.422 7.152 1.00 10.28 78 SER A O 1
ATOM 680 N N . GLY A 1 99 ? 28.392 22.812 7.745 1.00 9.78 79 GLY A N 1
ATOM 681 C CA . GLY A 1 99 ? 27.273 23.401 7.006 1.00 9.10 79 GLY A CA 1
ATOM 682 C C . GLY A 1 99 ? 26.697 24.623 7.726 1.00 8.41 79 GLY A C 1
ATOM 683 O O . GLY A 1 99 ? 27.053 24.954 8.852 1.00 9.40 79 GLY A O 1
ATOM 684 N N . VAL A 1 100 ? 25.760 25.261 7.049 1.00 8.28 80 VAL A N 1
ATOM 685 C CA . VAL A 1 100 ? 25.102 26.450 7.592 1.00 8.43 80 VAL A CA 1
ATOM 686 C C . VAL A 1 100 ? 24.621 26.244 9.020 1.00 8.13 80 VAL A C 1
ATOM 687 O O . VAL A 1 100 ? 24.795 27.152 9.857 1.00 9.17 80 VAL A O 1
ATOM 691 N N . VAL A 1 101 ? 24.024 25.117 9.319 1.00 9.01 81 VAL A N 1
ATOM 692 C CA . VAL A 1 101 ? 23.436 24.918 10.663 1.00 9.71 81 VAL A CA 1
ATOM 693 C C . VAL A 1 101 ? 24.472 24.925 11.741 1.00 9.90 81 VAL A C 1
ATOM 694 O O . VAL A 1 101 ? 24.110 25.116 12.941 1.00 11.18 81 VAL A O 1
ATOM 698 N N . GLU A 1 102 ? 25.742 24.683 11.414 1.00 10.37 82 GLU A N 1
ATOM 699 C CA . GLU A 1 102 ? 26.822 24.674 12.427 1.00 10.75 82 GLU A CA 1
ATOM 700 C C . GLU A 1 102 ? 27.200 26.076 12.755 1.00 11.64 82 GLU A C 1
ATOM 701 O O . GLU A 1 102 ? 27.888 26.257 13.825 1.00 15.99 82 GLU A O 1
ATOM 707 N N . GLY A 1 103 ? 26.908 27.086 11.988 1.00 10.72 83 GLY A N 1
ATOM 708 C CA . GLY A 1 103 ? 27.265 28.453 12.259 1.00 11.65 83 GLY A CA 1
ATOM 709 C C . GLY A 1 103 ? 26.126 29.412 12.492 1.00 10.31 83 GLY A C 1
ATOM 710 O O . GLY A 1 103 ? 26.301 30.469 13.093 1.00 12.45 83 GLY A O 1
ATOM 711 N N . ALA A 1 104 ? 24.947 29.139 11.948 1.00 11.72 84 ALA A N 1
ATOM 712 C CA . ALA A 1 104 ? 23.845 30.079 12.014 1.00 11.14 84 ALA A CA 1
ATOM 713 C C . ALA A 1 104 ? 23.329 30.270 13.435 1.00 11.88 84 ALA A C 1
ATOM 714 O O . ALA A 1 104 ? 23.319 29.325 14.232 1.00 15.10 84 ALA A O 1
ATOM 716 N N . ARG A 1 105 ? 22.942 31.471 13.707 1.00 11.47 85 ARG A N 1
ATOM 717 C CA . ARG A 1 105 ? 22.133 31.723 14.936 1.00 13.21 85 ARG A CA 1
ATOM 718 C C . ARG A 1 105 ? 20.659 31.657 14.577 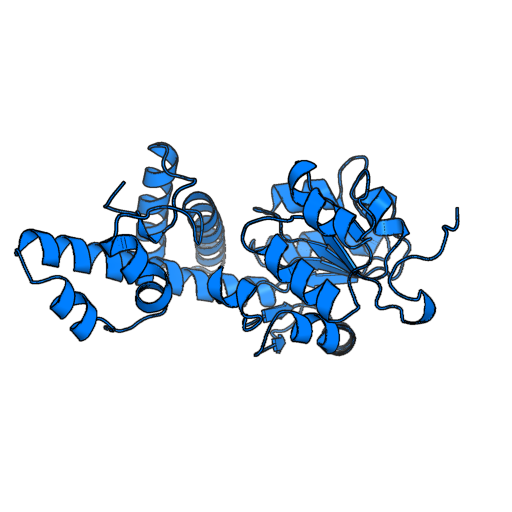1.00 13.30 85 ARG A C 1
ATOM 719 O O . ARG A 1 105 ? 20.219 31.935 13.472 1.00 12.54 85 ARG A O 1
ATOM 727 N N . PRO A 1 106 ? 19.832 31.352 15.593 1.00 13.65 86 PRO A N 1
ATOM 728 C CA . PRO A 1 106 ? 18.387 31.365 15.358 1.00 13.02 86 PRO A CA 1
ATOM 729 C C . PRO A 1 106 ? 17.908 32.689 14.812 1.00 12.02 86 PRO A C 1
ATOM 730 O O . PRO A 1 106 ? 18.408 33.774 15.177 1.00 13.00 86 PRO A O 1
ATOM 734 N N . GLY A 1 107 ? 16.998 32.618 13.872 1.00 11.96 87 GLY A N 1
ATOM 735 C CA . GLY A 1 107 ? 16.449 33.789 13.189 1.00 11.77 87 GLY A CA 1
ATOM 736 C C . GLY A 1 107 ? 17.120 34.068 11.825 1.00 10.17 87 GLY A C 1
ATOM 737 O O . GLY A 1 107 ? 16.641 34.826 11.050 1.00 10.52 87 GLY A O 1
ATOM 738 N N . LEU A 1 108 ? 18.240 33.382 11.538 1.00 9.79 88 LEU A N 1
ATOM 739 C CA . LEU A 1 108 ? 18.832 33.423 10.203 1.00 9.53 88 LEU A CA 1
ATOM 740 C C . LEU A 1 108 ? 17.783 32.879 9.222 1.00 8.59 88 LEU A C 1
ATOM 741 O O . LEU A 1 108 ? 17.025 32.007 9.583 1.00 9.63 88 LEU A O 1
ATOM 746 N N . ILE A 1 109 ? 17.760 33.407 8.002 1.00 8.58 89 ILE A N 1
ATOM 747 C CA . ILE A 1 109 ? 16.891 32.919 6.953 1.00 8.73 89 ILE A CA 1
ATOM 748 C C . ILE A 1 109 ? 17.706 32.267 5.853 1.00 8.22 89 ILE A C 1
ATOM 749 O O . ILE A 1 109 ? 18.623 32.983 5.308 1.00 9.28 89 ILE A O 1
ATOM 754 N N . VAL A 1 110 ? 17.413 31.072 5.471 1.00 7.75 90 VAL A N 1
ATOM 755 C CA . VAL A 1 110 ? 18.000 30.428 4.276 1.00 7.97 90 VAL A CA 1
ATOM 756 C C . VAL A 1 110 ? 17.043 30.606 3.119 1.00 7.07 90 VAL A C 1
ATOM 757 O O . VAL A 1 110 ? 15.816 30.316 3.293 1.00 8.31 90 VAL A O 1
ATOM 761 N N . VAL A 1 111 ? 17.546 31.004 1.978 1.00 7.20 91 VAL A N 1
ATOM 762 C CA . VAL A 1 111 ? 16.736 31.084 0.772 1.00 7.96 91 VAL A CA 1
ATOM 763 C C . VAL A 1 111 ? 17.398 30.201 -0.247 1.00 7.56 91 VAL A C 1
ATOM 764 O O . VAL A 1 111 ? 18.520 30.494 -0.725 1.00 8.28 91 VAL A O 1
ATOM 768 N N . ASP A 1 112 ? 16.727 29.101 -0.626 1.00 7.46 92 ASP A N 1
ATOM 769 C CA . ASP A 1 112 ? 17.251 28.229 -1.651 1.00 7.40 92 ASP A CA 1
ATOM 770 C C . ASP A 1 112 ? 16.725 28.703 -2.961 1.00 7.94 92 ASP A C 1
ATOM 771 O O . ASP A 1 112 ? 15.511 28.594 -3.255 1.00 8.86 92 ASP A O 1
ATOM 776 N N . MET A 1 113 ? 17.594 29.215 -3.833 1.00 7.83 93 MET A N 1
ATOM 777 C CA . MET A 1 113 ? 17.244 29.733 -5.154 1.00 7.82 93 MET A CA 1
ATOM 778 C C . MET A 1 113 ? 17.579 28.736 -6.218 1.00 7.72 93 MET A C 1
ATOM 779 O O . MET A 1 113 ? 17.284 29.010 -7.406 1.00 8.24 93 MET A O 1
ATOM 784 N N . SER A 1 114 ? 18.096 27.589 -5.873 1.00 8.13 94 SER A N 1
ATOM 785 C CA . SER A 1 114 ? 18.364 26.510 -6.844 1.00 8.77 94 SER A CA 1
ATOM 786 C C . SER A 1 114 ? 17.057 25.764 -7.106 1.00 8.55 94 SER A C 1
ATOM 787 O O . SER A 1 114 ? 16.015 25.977 -6.470 1.00 9.32 94 SER A O 1
ATOM 790 N N . THR A 1 115 ? 17.117 24.862 -8.122 1.00 8.83 95 THR A N 1
ATOM 791 C CA . THR A 1 115 ? 15.933 24.093 -8.482 1.00 8.72 95 THR A CA 1
ATOM 792 C C . THR A 1 115 ? 16.020 22.700 -7.888 1.00 8.37 95 THR A C 1
ATOM 793 O O . THR A 1 115 ? 17.028 21.978 -8.087 1.00 9.07 95 THR A O 1
ATOM 797 N N . ASN A 1 116 ? 14.995 22.259 -7.272 1.00 8.86 96 ASN A N 1
ATOM 798 C CA . ASN A 1 116 ? 14.848 20.867 -6.747 1.00 9.26 96 ASN A CA 1
ATOM 799 C C . ASN A 1 116 ? 13.381 20.475 -6.733 1.00 9.54 96 ASN A C 1
ATOM 800 O O . ASN A 1 116 ? 12.862 20.176 -7.865 1.00 10.73 96 ASN A O 1
ATOM 805 N N . SER A 1 117 ? 12.688 20.418 -5.628 1.00 9.42 97 SER A N 1
ATOM 806 C CA . SER A 1 117 ? 11.322 19.961 -5.690 1.00 10.36 97 SER A CA 1
ATOM 807 C C . SER A 1 117 ? 10.593 20.451 -4.497 1.00 9.68 97 SER A C 1
ATOM 808 O O . SER A 1 117 ? 11.187 20.798 -3.449 1.00 9.69 97 SER A O 1
ATOM 811 N N . PRO A 1 118 ? 9.230 20.405 -4.504 1.00 10.11 98 PRO A N 1
ATOM 812 C CA . PRO A 1 118 ? 8.501 20.736 -3.328 1.00 10.71 98 PRO A CA 1
ATOM 813 C C . PRO A 1 118 ? 8.849 19.930 -2.132 1.00 10.42 98 PRO A C 1
ATOM 814 O O . PRO A 1 118 ? 8.924 20.406 -1.006 1.00 10.47 98 PRO A O 1
ATOM 818 N N . ASP A 1 119 ? 8.985 18.621 -2.379 1.00 10.86 99 ASP A N 1
ATOM 819 C CA . ASP A 1 119 ? 9.305 17.722 -1.218 1.00 11.56 99 ASP A CA 1
ATOM 820 C C . ASP A 1 119 ? 10.680 18.060 -0.579 1.00 9.30 99 ASP A C 1
ATOM 821 O O . ASP A 1 119 ? 10.836 18.025 0.613 1.00 10.41 99 ASP A O 1
ATOM 826 N N . TRP A 1 120 ? 11.635 18.342 -1.452 1.00 9.47 100 TRP A N 1
ATOM 827 C CA . TRP A 1 120 ? 12.958 18.768 -0.917 1.00 9.73 100 TRP A CA 1
ATOM 828 C C . TRP A 1 120 ? 12.864 20.074 -0.150 1.00 8.77 100 TRP A C 1
ATOM 829 O O . TRP A 1 120 ? 13.417 20.167 0.944 1.00 8.96 100 TRP A O 1
ATOM 840 N N . ALA A 1 121 ? 12.143 21.063 -0.674 1.00 8.81 101 ALA A N 1
ATOM 841 C CA . ALA A 1 121 ? 11.980 22.334 0.012 1.00 9.14 101 ALA A CA 1
ATOM 842 C C . ALA A 1 121 ? 11.414 22.110 1.393 1.00 8.38 101 ALA A C 1
ATOM 843 O O . ALA A 1 121 ? 11.881 22.652 2.388 1.00 8.53 101 ALA A O 1
ATOM 845 N N . ARG A 1 122 ? 10.326 21.295 1.502 1.00 9.32 102 ARG A N 1
ATOM 846 C CA . ARG A 1 122 ? 9.732 21.023 2.784 1.00 9.80 102 ARG A CA 1
ATOM 847 C C . ARG A 1 122 ? 10.689 20.338 3.748 1.00 8.99 102 ARG A C 1
ATOM 848 O O . ARG A 1 122 ? 10.704 20.656 4.940 1.00 10.31 102 ARG A O 1
ATOM 856 N N . LYS A 1 123 ? 11.453 19.373 3.234 1.00 9.86 103 LYS A N 1
ATOM 857 C CA . LYS A 1 123 ? 12.468 18.710 4.092 1.00 10.06 103 LYS A CA 1
ATOM 858 C C . LYS A 1 123 ? 13.500 19.675 4.581 1.00 9.37 103 LYS A C 1
ATOM 859 O O . LYS A 1 123 ? 13.869 19.679 5.769 1.00 9.61 103 LYS A O 1
ATOM 865 N N . PHE A 1 124 ? 14.028 20.567 3.693 1.00 8.86 104 PHE A N 1
ATOM 866 C CA . PHE A 1 124 ? 14.991 21.529 4.173 1.00 8.87 104 PHE A CA 1
ATOM 867 C C . PHE A 1 124 ? 14.406 22.415 5.245 1.00 8.68 104 PHE A C 1
ATOM 868 O O . PHE A 1 124 ? 15.052 22.667 6.260 1.00 8.65 104 PHE A O 1
ATOM 876 N N . ALA A 1 125 ? 13.213 22.938 5.002 1.00 8.60 105 ALA A N 1
ATOM 877 C CA . ALA A 1 125 ? 12.588 23.816 5.994 1.00 8.96 105 ALA A CA 1
ATOM 878 C C . ALA A 1 125 ? 12.385 23.141 7.347 1.00 8.69 105 ALA A C 1
ATOM 879 O O . ALA A 1 125 ? 12.649 23.738 8.393 1.00 9.54 105 ALA A O 1
ATOM 881 N N . GLU A 1 126 ? 11.924 21.888 7.291 1.00 9.52 106 GLU A N 1
ATOM 882 C CA . GLU A 1 126 ? 11.666 21.134 8.522 1.00 10.82 106 GLU A CA 1
ATOM 883 C C . GLU A 1 126 ? 12.972 20.960 9.326 1.00 9.61 106 GLU A C 1
ATOM 884 O O . GLU A 1 126 ? 13.039 21.115 10.523 1.00 10.56 106 GLU A O 1
ATOM 890 N N . ARG A 1 127 ? 14.017 20.570 8.617 1.00 9.50 107 ARG A N 1
ATOM 891 C CA . ARG A 1 127 ? 15.294 20.328 9.270 1.00 9.58 107 ARG A CA 1
ATOM 892 C C . ARG A 1 127 ? 15.889 21.650 9.821 1.00 9.61 107 ARG A C 1
ATOM 893 O O . ARG A 1 127 ? 16.403 21.699 10.920 1.00 10.43 107 ARG A O 1
ATOM 901 N N . LEU A 1 128 ? 15.800 22.731 9.030 1.00 9.27 108 LEU A N 1
ATOM 902 C CA . LEU A 1 128 ? 16.324 24.006 9.510 1.00 8.93 108 LEU A CA 1
ATOM 903 C C . LEU A 1 128 ? 15.547 24.517 10.701 1.00 9.48 108 LEU A C 1
ATOM 904 O O . LEU A 1 128 ? 16.123 25.153 11.553 1.00 9.81 108 LEU A O 1
ATOM 909 N N . ALA A 1 129 ? 14.241 24.296 10.738 1.00 10.38 109 ALA A N 1
ATOM 910 C CA . ALA A 1 129 ? 13.394 24.841 11.832 1.00 11.58 109 ALA A CA 1
ATOM 911 C C . ALA A 1 129 ? 13.795 24.198 13.130 1.00 11.59 109 ALA A C 1
ATOM 912 O O . ALA A 1 129 ? 13.641 24.915 14.167 1.00 13.17 109 ALA A O 1
ATOM 914 N N . GLN A 1 130 ? 14.404 23.075 13.175 1.00 11.68 110 GLN A N 1
ATOM 915 C CA . GLN A 1 130 ? 14.901 22.487 14.431 1.00 14.23 110 GLN A CA 1
ATOM 916 C C . GLN A 1 130 ? 16.013 23.278 15.046 1.00 14.20 110 GLN A C 1
ATOM 917 O O . GLN A 1 130 ? 16.320 23.169 16.264 1.00 16.21 110 GLN A O 1
ATOM 923 N N . TYR A 1 131 ? 16.715 24.128 14.234 1.00 12.35 111 TYR A N 1
ATOM 924 C CA . TYR A 1 131 ? 17.749 25.032 14.641 1.00 12.09 111 TYR A CA 1
ATOM 925 C C . TYR A 1 131 ? 17.247 26.456 14.843 1.00 12.28 111 TYR A C 1
ATOM 926 O O . TYR A 1 131 ? 18.024 27.358 15.126 1.00 13.16 111 TYR A O 1
ATOM 935 N N . GLY A 1 132 ? 15.933 26.720 14.626 1.00 11.60 112 GLY A N 1
ATOM 936 C CA . GLY A 1 132 ? 15.458 28.023 14.712 1.00 11.73 112 GLY A CA 1
ATOM 937 C C . GLY A 1 132 ? 15.712 28.897 13.449 1.00 11.15 112 GLY A C 1
ATOM 938 O O . GLY A 1 132 ? 15.676 30.092 13.493 1.00 11.27 112 GLY A O 1
ATOM 939 N N . ILE A 1 133 ? 16.042 28.200 12.353 1.00 9.66 113 ILE A N 1
ATOM 940 C CA . ILE A 1 133 ? 16.398 28.865 11.086 1.00 9.61 113 ILE A CA 1
ATOM 941 C C . ILE A 1 133 ? 15.188 28.854 10.186 1.00 8.84 113 ILE A C 1
ATOM 942 O O . ILE A 1 133 ? 14.528 27.820 10.061 1.00 9.88 113 ILE A O 1
ATOM 947 N N . GLU A 1 134 ? 14.892 29.975 9.545 1.00 8.68 114 GLU A N 1
ATOM 948 C CA . GLU A 1 134 ? 13.775 30.124 8.648 1.00 9.33 114 GLU A CA 1
ATOM 949 C C . GLU A 1 134 ? 14.130 29.691 7.241 1.00 8.20 114 GLU A C 1
ATOM 950 O O . GLU A 1 134 ? 15.389 29.625 6.887 1.00 8.75 114 GLU A O 1
ATOM 956 N N . PHE A 1 135 ? 13.171 29.498 6.362 1.00 8.37 115 PHE A N 1
ATOM 957 C CA . PHE A 1 135 ? 13.457 28.997 4.978 1.00 8.53 115 PHE A CA 1
ATOM 958 C C . PHE A 1 135 ? 12.505 29.521 3.983 1.00 8.74 115 PHE A C 1
ATOM 959 O O . PHE A 1 135 ? 11.253 29.421 4.206 1.00 9.86 115 PHE A O 1
ATOM 967 N N . LEU A 1 136 ? 12.960 29.950 2.813 1.00 8.16 116 LEU A N 1
ATOM 968 C CA . LEU A 1 136 ? 12.143 30.137 1.644 1.00 7.93 116 LEU A CA 1
ATOM 969 C C . LEU A 1 136 ? 12.750 29.363 0.510 1.00 7.60 116 LEU A C 1
ATOM 970 O O . LEU A 1 136 ? 14.000 29.350 0.349 1.00 8.25 116 LEU A O 1
ATOM 975 N N . ASP A 1 137 ? 11.929 28.789 -0.362 1.00 7.75 117 ASP A N 1
ATOM 976 C CA . ASP A 1 137 ? 12.351 28.301 -1.646 1.00 8.06 117 ASP A CA 1
ATOM 977 C C . ASP A 1 137 ? 12.061 29.348 -2.686 1.00 8.45 117 ASP A C 1
ATOM 978 O O . ASP A 1 137 ? 10.839 29.727 -2.860 1.00 9.80 117 ASP A O 1
ATOM 983 N N . ALA A 1 138 ? 13.042 29.898 -3.377 1.00 7.88 118 ALA A N 1
ATOM 984 C CA . ALA A 1 138 ? 12.848 30.977 -4.299 1.00 8.50 118 ALA A CA 1
ATOM 985 C C . ALA A 1 138 ? 13.600 30.720 -5.626 1.00 8.33 118 ALA A C 1
ATOM 986 O O . ALA A 1 138 ? 14.494 31.509 -6.014 1.00 8.59 118 ALA A O 1
ATOM 988 N N . PRO A 1 139 ? 13.273 29.631 -6.311 1.00 8.54 119 PRO A N 1
ATOM 989 C CA . PRO A 1 139 ? 13.897 29.424 -7.601 1.00 8.80 119 PRO A CA 1
ATOM 990 C C . PRO A 1 139 ? 13.494 30.461 -8.623 1.00 8.65 119 PRO A C 1
ATOM 991 O O . PRO A 1 139 ? 12.596 31.282 -8.403 1.00 8.90 119 PRO A O 1
ATOM 995 N N . VAL A 1 140 ? 14.209 30.437 -9.750 1.00 8.85 120 VAL A N 1
ATOM 996 C CA . VAL A 1 140 ? 14.183 31.546 -10.689 1.00 10.11 120 VAL A CA 1
ATOM 997 C C . VAL A 1 140 ? 14.001 31.058 -12.098 1.00 9.54 120 VAL A C 1
ATOM 998 O O . VAL A 1 140 ? 14.350 29.935 -12.444 1.00 10.63 120 VAL A O 1
ATOM 1002 N N . THR A 1 141 ? 13.549 31.989 -12.972 1.00 10.29 121 THR A N 1
ATOM 1003 C CA . THR A 1 141 ? 13.548 31.753 -14.436 1.00 11.38 121 THR A CA 1
ATOM 1004 C C . THR A 1 141 ? 14.055 32.977 -15.098 1.00 11.03 121 THR A C 1
ATOM 1005 O O . THR A 1 141 ? 13.937 34.087 -14.618 1.00 14.09 121 THR A O 1
ATOM 1009 N N . GLY A 1 142 ? 14.632 32.761 -16.287 1.00 12.54 122 GLY A N 1
ATOM 1010 C CA . GLY A 1 142 ? 15.262 33.786 -17.099 1.00 12.65 122 GLY A CA 1
ATOM 1011 C C . GLY A 1 142 ? 16.621 33.453 -17.583 1.00 12.13 122 GLY A C 1
ATOM 1012 O O . GLY A 1 142 ? 17.233 34.234 -18.369 1.00 12.48 122 GLY A O 1
ATOM 1013 N N . GLY A 1 143 ? 17.230 32.390 -17.121 1.00 12.93 123 GLY A N 1
ATOM 1014 C CA . GLY A 1 143 ? 18.506 31.947 -17.687 1.00 13.39 123 GLY A CA 1
ATOM 1015 C C . GLY A 1 143 ? 19.693 32.795 -17.191 1.00 11.23 123 GLY A C 1
ATOM 1016 O O . GLY A 1 143 ? 19.563 33.720 -16.380 1.00 11.92 123 GLY A O 1
ATOM 1017 N N . GLN A 1 144 ? 20.832 32.450 -17.722 1.00 11.64 124 GLN A N 1
ATOM 1018 C CA . GLN A 1 144 ? 22.023 33.202 -17.490 1.00 12.02 124 GLN A CA 1
ATOM 1019 C C . GLN A 1 144 ? 21.850 34.649 -17.870 1.00 11.47 124 GLN A C 1
ATOM 1020 O O . GLN A 1 144 ? 22.296 35.567 -17.173 1.00 11.73 124 GLN A O 1
ATOM 1026 N N . LYS A 1 145 ? 21.195 34.885 -19.006 1.00 11.92 125 LYS A N 1
ATOM 1027 C CA . LYS A 1 145 ? 21.006 36.281 -19.449 1.00 12.19 125 LYS A CA 1
ATOM 1028 C C . LYS A 1 145 ? 20.180 37.084 -18.442 1.00 11.59 125 LYS A C 1
ATOM 1029 O O . LYS A 1 145 ? 20.477 38.214 -18.115 1.00 12.32 125 LYS A O 1
ATOM 1035 N N . GLY A 1 146 ? 19.117 36.481 -17.873 1.00 12.04 126 GLY A N 1
ATOM 1036 C CA . GLY A 1 146 ? 18.321 37.113 -16.857 1.00 11.81 126 GLY A CA 1
ATOM 1037 C C . GLY A 1 146 ? 19.079 37.415 -15.589 1.00 11.03 126 GLY A C 1
ATOM 1038 O O . GLY A 1 146 ? 18.874 38.418 -14.958 1.00 11.48 126 GLY A O 1
ATOM 1039 N N . ALA A 1 147 ? 19.949 36.467 -15.211 1.00 10.78 127 ALA A N 1
ATOM 1040 C CA . ALA A 1 147 ? 20.781 36.675 -14.050 1.00 10.33 127 ALA A CA 1
ATOM 1041 C C . ALA A 1 147 ? 21.669 37.882 -14.202 1.00 10.18 127 ALA A C 1
ATOM 1042 O O . ALA A 1 147 ? 21.857 38.725 -13.358 1.00 10.48 127 ALA A O 1
ATOM 1044 N N . ILE A 1 148 ? 22.326 37.919 -15.391 1.00 10.83 128 ILE A N 1
ATOM 1045 C CA . ILE A 1 148 ? 23.272 38.990 -15.747 1.00 10.95 128 ILE A CA 1
ATOM 1046 C C . ILE A 1 148 ? 22.508 40.320 -15.786 1.00 11.39 128 ILE A C 1
ATOM 1047 O O . ILE A 1 148 ? 23.012 41.329 -15.296 1.00 12.43 128 ILE A O 1
ATOM 1052 N N . GLU A 1 149 ? 21.341 40.325 -16.372 1.00 11.49 129 GLU A N 1
ATOM 1053 C CA . GLU A 1 149 ? 20.581 41.602 -16.554 1.00 13.40 129 GLU A CA 1
ATOM 1054 C C . GLU A 1 149 ? 19.838 42.007 -15.274 1.00 12.11 129 GLU A C 1
ATOM 1055 O O . GLU A 1 149 ? 19.309 43.102 -15.203 1.00 14.67 129 GLU A O 1
ATOM 1061 N N . GLY A 1 150 ? 19.708 41.097 -14.296 1.00 12.72 130 GLY A N 1
ATOM 1062 C CA . GLY A 1 150 ? 18.887 41.406 -13.135 1.00 12.23 130 GLY A CA 1
ATOM 1063 C C . GLY A 1 150 ? 17.389 41.350 -13.385 1.00 11.58 130 GLY A C 1
ATOM 1064 O O . GLY A 1 150 ? 16.675 42.057 -12.637 1.00 13.28 130 GLY A O 1
ATOM 1065 N N . THR A 1 151 ? 16.948 40.604 -14.328 1.00 11.35 131 THR A N 1
ATOM 1066 C CA . THR A 1 151 ? 15.538 40.592 -14.713 1.00 12.54 131 THR A CA 1
ATOM 1067 C C . THR A 1 151 ? 14.850 39.314 -14.409 1.00 11.41 131 THR A C 1
ATOM 1068 O O . THR A 1 151 ? 13.766 39.063 -14.920 1.00 12.80 131 THR A O 1
ATOM 1072 N N . LEU A 1 152 ? 15.516 38.422 -13.641 1.00 11.63 132 LEU A N 1
ATOM 1073 C CA . LEU A 1 152 ? 14.932 37.131 -13.323 1.00 11.09 132 LEU A CA 1
ATOM 1074 C C . LEU A 1 152 ? 13.473 37.295 -12.794 1.00 10.41 132 LEU A C 1
ATOM 1075 O O . LEU A 1 152 ? 13.183 38.192 -12.037 1.00 10.79 132 LEU A O 1
ATOM 1080 N N . THR A 1 153 ? 12.699 36.285 -13.139 1.00 11.12 133 THR A N 1
ATOM 1081 C CA . THR A 1 153 ? 11.418 36.036 -12.422 1.00 11.19 133 THR A CA 1
ATOM 1082 C C . THR A 1 153 ? 11.717 35.141 -11.274 1.00 10.04 133 THR A C 1
ATOM 1083 O O . THR A 1 153 ? 12.404 34.082 -11.479 1.00 12.15 133 THR A O 1
ATOM 1087 N N . ILE A 1 154 ? 11.268 35.459 -10.122 1.00 10.03 134 ILE A N 1
ATOM 1088 C CA . ILE A 1 154 ? 11.604 34.716 -8.887 1.00 10.00 134 ILE A CA 1
ATOM 1089 C C . ILE A 1 154 ? 10.304 34.235 -8.282 1.00 9.91 134 ILE A C 1
ATOM 1090 O O . ILE A 1 154 ? 9.393 35.108 -8.080 1.00 11.73 134 ILE A O 1
ATOM 1095 N N . MET A 1 155 ? 10.147 32.952 -8.043 1.00 9.85 135 MET A N 1
ATOM 1096 C CA . MET A 1 155 ? 8.878 32.366 -7.575 1.00 9.82 135 MET A CA 1
ATOM 1097 C C . MET A 1 155 ? 9.128 31.798 -6.198 1.00 9.13 135 MET A C 1
ATOM 1098 O O . MET A 1 155 ? 10.016 30.930 -6.024 1.00 10.03 135 MET A O 1
ATOM 1103 N N . VAL A 1 156 ? 8.358 32.215 -5.217 1.00 10.02 136 VAL A N 1
ATOM 1104 C CA . VAL A 1 156 ? 8.739 32.013 -3.815 1.00 9.77 136 VAL A CA 1
ATOM 1105 C C . VAL A 1 156 ? 7.730 31.220 -3.035 1.00 9.67 136 VAL A C 1
ATOM 1106 O O . VAL A 1 156 ? 6.503 31.516 -3.076 1.00 10.64 136 VAL A O 1
ATOM 1110 N N . GLY A 1 157 ? 8.175 30.253 -2.257 1.00 9.89 137 GLY A N 1
ATOM 1111 C CA . GLY A 1 157 ? 7.364 29.599 -1.231 1.00 9.97 137 GLY A CA 1
ATOM 1112 C C . GLY A 1 157 ? 7.901 29.846 0.133 1.00 9.24 137 GLY A C 1
ATOM 1113 O O . GLY A 1 157 ? 9.166 29.893 0.368 1.00 10.10 137 GLY A O 1
ATOM 1114 N N . GLY A 1 158 ? 7.029 29.942 1.114 1.00 9.60 138 GLY A N 1
ATOM 1115 C CA . GLY A 1 158 ? 7.337 30.052 2.506 1.00 10.06 138 GLY A CA 1
ATOM 1116 C C . GLY A 1 158 ? 6.481 31.095 3.201 1.00 10.67 138 GLY A C 1
ATOM 1117 O O . GLY A 1 158 ? 5.438 31.496 2.609 1.00 10.95 138 GLY A O 1
ATOM 1118 N N . LYS A 1 159 ? 6.875 31.572 4.347 1.00 9.90 139 LYS A N 1
ATOM 1119 C CA . LYS A 1 159 ? 6.088 32.561 5.037 1.00 10.50 139 LYS A CA 1
ATOM 1120 C C . LYS A 1 159 ? 5.966 33.804 4.245 1.00 10.44 139 LYS A C 1
ATOM 1121 O O . LYS A 1 159 ? 6.988 34.437 3.833 1.00 10.38 139 LYS A O 1
ATOM 1127 N N . GLU A 1 160 ? 4.742 34.310 4.058 1.00 11.40 140 GLU A N 1
ATOM 1128 C CA . GLU A 1 160 ? 4.553 35.512 3.301 1.00 10.62 140 GLU A CA 1
ATOM 1129 C C . GLU A 1 160 ? 5.190 36.711 3.930 1.00 10.19 140 GLU A C 1
ATOM 1130 O O . GLU A 1 160 ? 5.632 37.611 3.196 1.00 10.46 140 GLU A O 1
ATOM 1136 N N . GLU A 1 161 ? 5.313 36.757 5.236 1.00 10.72 141 GLU A N 1
ATOM 1137 C CA . GLU A 1 161 ? 5.945 37.815 5.870 1.00 10.96 141 GLU A CA 1
ATOM 1138 C C . GLU A 1 161 ? 7.457 37.889 5.474 1.00 10.61 141 GLU A C 1
ATOM 1139 O O . GLU A 1 161 ? 8.024 38.980 5.401 1.00 11.30 141 GLU A O 1
ATOM 1145 N N . LEU A 1 162 ? 8.103 36.743 5.355 1.00 11.14 142 LEU A N 1
ATOM 1146 C CA . LEU A 1 162 ? 9.506 36.706 4.941 1.00 10.13 142 LEU A CA 1
ATOM 1147 C C . LEU A 1 162 ? 9.622 37.045 3.524 1.00 10.21 142 LEU A C 1
ATOM 1148 O O . LEU A 1 162 ? 10.640 37.716 3.124 1.00 10.92 142 LEU A O 1
ATOM 1153 N N . PHE A 1 163 ? 8.718 36.664 2.633 1.00 10.52 143 PHE A N 1
ATOM 1154 C CA . PHE A 1 163 ? 8.709 37.142 1.285 1.00 10.67 143 PHE A CA 1
ATOM 1155 C C . PHE A 1 163 ? 8.714 38.644 1.244 1.00 10.15 143 PHE A C 1
ATOM 1156 O O . PHE A 1 163 ? 9.535 39.281 0.508 1.00 10.82 143 PHE A O 1
ATOM 1164 N N . HIS A 1 164 ? 7.848 39.283 2.032 1.00 10.79 144 HIS A N 1
ATOM 1165 C CA . HIS A 1 164 ? 7.814 40.720 2.070 1.00 11.16 144 HIS A CA 1
ATOM 1166 C C . HIS A 1 164 ? 9.074 41.279 2.640 1.00 10.53 144 HIS A C 1
ATOM 1167 O O . HIS A 1 164 ? 9.641 42.292 2.069 1.00 11.84 144 HIS A O 1
ATOM 1174 N N . ARG A 1 165 ? 9.586 40.737 3.710 1.00 10.57 145 ARG A N 1
ATOM 1175 C CA . ARG A 1 165 ? 10.827 41.236 4.327 1.00 12.29 145 ARG A CA 1
ATOM 1176 C C . ARG A 1 165 ? 11.990 41.218 3.316 1.00 11.05 145 ARG A C 1
ATOM 1177 O O . ARG A 1 165 ? 12.849 42.166 3.309 1.00 11.76 145 ARG A O 1
ATOM 1185 N N . LEU A 1 166 ? 12.078 40.170 2.534 1.00 10.26 146 LEU A N 1
ATOM 1186 C CA . LEU A 1 166 ? 13.193 40.006 1.568 1.00 9.78 146 LEU A CA 1
ATOM 1187 C C . LEU A 1 166 ? 12.961 40.551 0.260 1.00 10.11 146 LEU A C 1
ATOM 1188 O O . LEU A 1 166 ? 13.875 40.470 -0.623 1.00 10.05 146 LEU A O 1
ATOM 1193 N N . LEU A 1 167 ? 11.834 41.239 -0.014 1.00 10.53 147 LEU A N 1
ATOM 1194 C CA . LEU A 1 167 ? 11.573 41.740 -1.339 1.00 10.50 147 LEU A CA 1
ATOM 1195 C C . LEU A 1 167 ? 12.720 42.684 -1.822 1.00 10.03 147 LEU A C 1
ATOM 1196 O O . LEU A 1 167 ? 13.013 42.574 -3.026 1.00 10.78 147 LEU A O 1
ATOM 1201 N N . PRO A 1 168 ? 13.309 43.516 -1.036 1.00 10.63 148 PRO A N 1
ATOM 1202 C CA . PRO A 1 168 ? 14.397 44.367 -1.560 1.00 11.43 148 PRO A CA 1
ATOM 1203 C C . PRO A 1 168 ? 15.569 43.518 -2.058 1.00 10.46 148 PRO A C 1
ATOM 1204 O O . PRO A 1 168 ? 16.263 43.899 -3.045 1.00 11.21 148 PRO A O 1
ATOM 1208 N N . ILE A 1 169 ? 15.864 42.413 -1.410 1.00 10.04 149 ILE A N 1
ATOM 1209 C CA . ILE A 1 169 ? 16.913 41.475 -1.876 1.00 9.73 149 ILE A CA 1
ATOM 1210 C C . ILE A 1 169 ? 16.525 40.852 -3.155 1.00 9.24 149 ILE A C 1
ATOM 1211 O O . ILE A 1 169 ? 17.307 40.806 -4.146 1.00 10.16 149 ILE A O 1
ATOM 1216 N N . PHE A 1 170 ? 15.269 40.329 -3.279 1.00 9.48 150 PHE A N 1
ATOM 1217 C CA . PHE A 1 170 ? 14.865 39.736 -4.503 1.00 8.88 150 PHE A CA 1
ATOM 1218 C C . PHE A 1 170 ? 14.886 40.721 -5.684 1.00 9.93 150 PHE A C 1
ATOM 1219 O O . PHE A 1 170 ? 15.231 40.382 -6.805 1.00 9.86 150 PHE A O 1
ATOM 1227 N N . LYS A 1 171 ? 14.425 41.975 -5.418 1.00 10.18 151 LYS A N 1
ATOM 1228 C CA . LYS A 1 171 ? 14.415 42.999 -6.446 1.00 10.74 151 LYS A CA 1
ATOM 1229 C C . LYS A 1 171 ? 15.823 43.389 -6.907 1.00 10.85 151 LYS A C 1
ATOM 1230 O O . LYS A 1 171 ? 15.941 43.969 -8.013 1.00 11.93 151 LYS A O 1
ATOM 1236 N N . ALA A 1 172 ? 16.811 43.162 -6.126 1.00 10.76 152 ALA A N 1
ATOM 1237 C CA . ALA A 1 172 ? 18.197 43.401 -6.616 1.00 11.08 152 ALA A CA 1
ATOM 1238 C C . ALA A 1 172 ? 18.577 42.420 -7.697 1.00 10.71 152 ALA A C 1
ATOM 1239 O O . ALA A 1 172 ? 19.427 42.750 -8.557 1.00 11.56 152 ALA A O 1
ATOM 1241 N N . MET A 1 173 ? 18.041 41.208 -7.679 1.00 10.20 153 MET A N 1
ATOM 1242 C CA . MET A 1 173 ? 18.376 40.145 -8.624 1.00 10.45 153 MET A CA 1
ATOM 1243 C C . MET A 1 173 ? 17.409 39.965 -9.726 1.00 10.12 153 MET A C 1
ATOM 1244 O O . MET A 1 173 ? 17.714 39.360 -10.779 1.00 11.36 153 MET A O 1
ATOM 1249 N N . GLY A 1 174 ? 16.134 40.401 -9.506 1.00 10.66 154 GLY A N 1
ATOM 1250 C CA . GLY A 1 174 ? 15.093 40.069 -10.437 1.00 11.73 154 GLY A CA 1
ATOM 1251 C C . GLY A 1 174 ? 14.111 41.230 -10.628 1.00 11.45 154 GLY A C 1
ATOM 1252 O O . GLY A 1 174 ? 14.288 42.280 -10.036 1.00 12.30 154 GLY A O 1
ATOM 1253 N N . ARG A 1 175 ? 13.153 40.978 -11.498 1.00 12.14 155 ARG A N 1
ATOM 1254 C CA . ARG A 1 175 ? 12.115 41.968 -11.814 1.00 12.52 155 ARG A CA 1
ATOM 1255 C C . ARG A 1 175 ? 10.784 41.510 -11.318 1.00 13.87 155 ARG A C 1
ATOM 1256 O O . ARG A 1 175 ? 10.273 42.138 -10.374 1.00 15.36 155 ARG A O 1
ATOM 1264 N N . ASP A 1 176 ? 10.203 40.489 -11.908 1.00 12.36 156 ASP A N 1
ATOM 1265 C CA . ASP A 1 176 ? 8.912 40.009 -11.407 1.00 13.36 156 ASP A CA 1
ATOM 1266 C C . ASP A 1 176 ? 9.122 39.014 -10.251 1.00 11.89 156 ASP A C 1
ATOM 1267 O O . ASP A 1 176 ? 9.659 37.951 -10.459 1.00 12.49 156 ASP A O 1
ATOM 1272 N N . ILE A 1 177 ? 8.740 39.418 -9.047 1.00 11.57 157 ILE A N 1
ATOM 1273 C CA . ILE A 1 177 ? 8.901 38.605 -7.847 1.00 11.44 157 ILE A CA 1
ATOM 1274 C C . ILE A 1 177 ? 7.516 38.087 -7.459 1.00 11.37 157 ILE A C 1
ATOM 1275 O O . ILE A 1 177 ? 6.611 38.930 -7.211 1.00 13.02 157 ILE A O 1
ATOM 1280 N N . VAL A 1 178 ? 7.260 36.832 -7.477 1.00 10.64 158 VAL A N 1
ATOM 1281 C CA . VAL A 1 178 ? 5.901 36.214 -7.335 1.00 10.35 158 VAL A CA 1
ATOM 1282 C C . VAL A 1 178 ? 5.837 35.387 -6.100 1.00 9.83 158 VAL A C 1
ATOM 1283 O O . VAL A 1 178 ? 6.640 34.386 -5.993 1.00 11.45 158 VAL A O 1
ATOM 1287 N N . TYR A 1 179 ? 4.924 35.647 -5.217 1.00 10.71 159 TYR A N 1
ATOM 1288 C CA . TYR A 1 179 ? 4.718 34.804 -4.060 1.00 11.34 159 TYR A CA 1
ATOM 1289 C C . TYR A 1 179 ? 3.793 33.675 -4.404 1.00 11.32 159 TYR A C 1
ATOM 1290 O O . TYR A 1 179 ? 2.600 33.942 -4.735 1.00 11.88 159 TYR A O 1
ATOM 1299 N N . MET A 1 180 ? 4.195 32.418 -4.299 1.00 11.54 160 MET A N 1
ATOM 1300 C CA . MET A 1 180 ? 3.375 31.256 -4.693 1.00 11.63 160 MET A CA 1
ATOM 1301 C C . MET A 1 180 ? 2.696 30.651 -3.626 1.00 12.41 160 MET A C 1
ATOM 1302 O O . MET A 1 180 ? 1.583 30.039 -3.911 1.00 16.02 160 MET A O 1
ATOM 1307 N N . GLY A 1 181 ? 3.049 30.670 -2.359 1.00 11.85 161 GLY A N 1
ATOM 1308 C CA . GLY A 1 181 ? 2.349 29.953 -1.307 1.00 12.64 161 GLY A CA 1
ATOM 1309 C C . GLY A 1 181 ? 3.368 29.447 -0.326 1.00 10.99 161 GLY A C 1
ATOM 1310 O O . GLY A 1 181 ? 4.488 30.051 -0.211 1.00 11.26 161 GLY A O 1
ATOM 1311 N N . PRO A 1 182 ? 2.993 28.496 0.481 1.00 11.34 162 PRO A N 1
ATOM 1312 C CA . PRO A 1 182 ? 3.835 27.925 1.516 1.00 12.33 162 PRO A CA 1
ATOM 1313 C C . PRO A 1 182 ? 5.097 27.302 0.971 1.00 10.34 162 PRO A C 1
ATOM 1314 O O . PRO A 1 182 ? 5.303 27.212 -0.172 1.00 10.39 162 PRO A O 1
ATOM 1318 N N . VAL A 1 183 ? 5.925 26.835 1.927 1.00 10.20 163 VAL A N 1
ATOM 1319 C CA . VAL A 1 183 ? 7.237 26.155 1.524 1.00 9.66 163 VAL A CA 1
ATOM 1320 C C . VAL A 1 183 ? 6.941 25.142 0.467 1.00 9.67 163 VAL A C 1
ATOM 1321 O O . VAL A 1 183 ? 6.013 24.252 0.650 1.00 10.80 163 VAL A O 1
ATOM 1325 N N . GLY A 1 184 ? 7.690 25.127 -0.567 1.00 9.23 164 GLY A N 1
ATOM 1326 C CA . GLY A 1 184 ? 7.636 24.175 -1.620 1.00 10.09 164 GLY A CA 1
ATOM 1327 C C . GLY A 1 184 ? 6.885 24.644 -2.852 1.00 9.82 164 GLY A C 1
ATOM 1328 O O . GLY A 1 184 ? 7.028 24.090 -3.926 1.00 10.12 164 GLY A O 1
ATOM 1329 N N . TYR A 1 185 ? 6.066 25.726 -2.670 1.00 9.10 165 TYR A N 1
ATOM 1330 C CA . TYR A 1 185 ? 5.292 26.227 -3.813 1.00 9.92 165 TYR A CA 1
ATOM 1331 C C . TYR A 1 185 ? 6.120 27.003 -4.783 1.00 9.24 165 TYR A C 1
ATOM 1332 O O . TYR A 1 185 ? 5.731 27.162 -5.940 1.00 10.15 165 TYR A O 1
ATOM 1341 N N . GLY A 1 186 ? 7.304 27.529 -4.352 1.00 9.40 166 GLY A N 1
ATOM 1342 C CA . GLY A 1 186 ? 8.219 28.076 -5.344 1.00 9.91 166 GLY A CA 1
ATOM 1343 C C . GLY A 1 186 ? 8.814 26.996 -6.231 1.00 8.63 166 GLY A C 1
ATOM 1344 O O . GLY A 1 186 ? 8.776 27.089 -7.443 1.00 9.38 166 GLY A O 1
ATOM 1345 N N . GLN A 1 187 ? 9.323 25.922 -5.622 1.00 9.39 167 GLN A N 1
ATOM 1346 C CA . GLN A 1 187 ? 9.763 24.786 -6.396 1.00 9.36 167 GLN A CA 1
ATOM 1347 C C . GLN A 1 187 ? 8.626 24.224 -7.240 1.00 9.96 167 GLN A C 1
ATOM 1348 O O . GLN A 1 187 ? 8.916 23.778 -8.344 1.00 10.86 167 GLN A O 1
ATOM 1354 N N . ALA A 1 188 ? 7.419 24.176 -6.724 1.00 9.91 168 ALA A N 1
ATOM 1355 C CA . ALA A 1 188 ? 6.294 23.664 -7.558 1.00 10.43 168 ALA A CA 1
ATOM 1356 C C . ALA A 1 188 ? 6.141 24.444 -8.843 1.00 11.07 168 ALA A C 1
ATOM 1357 O O . ALA A 1 188 ? 6.016 23.856 -9.945 1.00 12.13 168 ALA A O 1
ATOM 1359 N N . MET A 1 189 ? 6.161 25.774 -8.763 1.00 10.80 169 MET A N 1
ATOM 1360 C CA . MET A 1 189 ? 6.095 26.617 -9.915 1.00 10.65 169 MET A CA 1
ATOM 1361 C C . MET A 1 18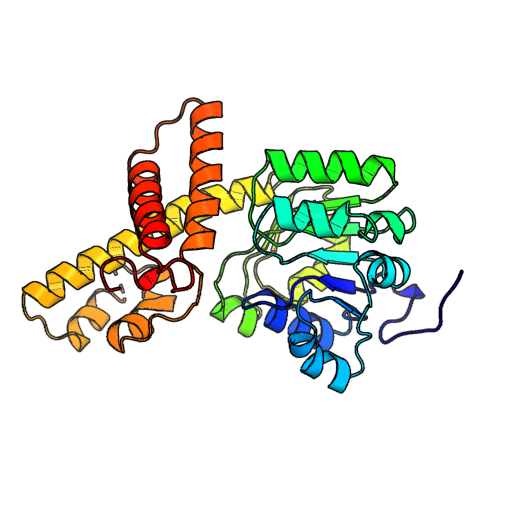9 ? 7.240 26.400 -10.810 1.00 10.42 169 MET A C 1
ATOM 1362 O O . MET A 1 189 ? 7.139 26.380 -12.045 1.00 11.09 169 MET A O 1
ATOM 1367 N N . LYS A 1 190 ? 8.447 26.278 -10.203 1.00 10.92 170 LYS A N 1
ATOM 1368 C CA . LYS A 1 190 ? 9.611 26.077 -11.051 1.00 10.50 170 LYS A CA 1
ATOM 1369 C C . LYS A 1 190 ? 9.531 24.684 -11.810 1.00 10.74 170 LYS A C 1
ATOM 1370 O O . LYS A 1 190 ? 9.938 24.690 -12.984 1.00 12.06 170 LYS A O 1
ATOM 1376 N N . LEU A 1 191 ? 9.044 23.706 -11.192 1.00 11.03 171 LEU A N 1
ATOM 1377 C CA . LEU A 1 191 ? 8.988 22.430 -11.961 1.00 11.97 171 LEU A CA 1
ATOM 1378 C C . LEU A 1 191 ? 7.939 22.530 -13.122 1.00 11.04 171 LEU A C 1
ATOM 1379 O O . LEU A 1 191 ? 8.213 21.994 -14.205 1.00 11.72 171 LEU A O 1
ATOM 1384 N N . VAL A 1 192 ? 6.835 23.231 -12.906 1.00 11.50 172 VAL A N 1
ATOM 1385 C CA . VAL A 1 192 ? 5.907 23.531 -14.063 1.00 10.60 172 VAL A CA 1
ATOM 1386 C C . VAL A 1 192 ? 6.682 24.259 -15.070 1.00 10.89 172 VAL A C 1
ATOM 1387 O O . VAL A 1 192 ? 6.604 23.918 -16.302 1.00 11.59 172 VAL A O 1
ATOM 1391 N N . ASN A 1 193 ? 7.453 25.295 -14.746 1.00 11.04 173 ASN A N 1
ATOM 1392 C CA . ASN A 1 193 ? 8.173 25.975 -15.649 1.00 10.87 173 ASN A CA 1
ATOM 1393 C C . ASN A 1 193 ? 9.190 25.121 -16.435 1.00 11.32 173 ASN A C 1
ATOM 1394 O O . ASN A 1 193 ? 9.421 25.310 -17.637 1.00 11.09 173 ASN A O 1
ATOM 1399 N N . GLN A 1 194 ? 9.818 24.149 -15.751 1.00 11.14 174 GLN A N 1
ATOM 1400 C CA . GLN A 1 194 ? 10.814 23.318 -16.407 1.00 10.48 174 GLN A CA 1
ATOM 1401 C C . GLN A 1 194 ? 10.206 22.339 -17.427 1.00 10.68 174 GLN A C 1
ATOM 1402 O O . GLN A 1 194 ? 10.921 22.004 -18.372 1.00 11.00 174 GLN A O 1
ATOM 1408 N N . VAL A 1 195 ? 9.018 21.907 -17.208 1.00 10.59 175 VAL A N 1
ATOM 1409 C CA . VAL A 1 195 ? 8.312 21.120 -18.257 1.00 11.01 175 VAL A CA 1
ATOM 1410 C C . VAL A 1 195 ? 8.283 21.923 -19.508 1.00 10.44 175 VAL A C 1
ATOM 1411 O O . VAL A 1 195 ? 8.584 21.441 -20.588 1.00 11.03 175 VAL A O 1
ATOM 1415 N N . VAL A 1 196 ? 7.896 23.186 -19.352 1.00 10.62 176 VAL A N 1
ATOM 1416 C CA . VAL A 1 196 ? 7.750 24.045 -20.506 1.00 11.61 176 VAL A CA 1
ATOM 1417 C C . VAL A 1 196 ? 9.076 24.332 -21.117 1.00 10.18 176 VAL A C 1
ATOM 1418 O O . VAL A 1 196 ? 9.279 24.230 -22.361 1.00 11.69 176 VAL A O 1
ATOM 1422 N N . VAL A 1 197 ? 10.098 24.705 -20.300 1.00 11.22 177 VAL A N 1
ATOM 1423 C CA . VAL A 1 197 ? 11.389 24.928 -20.868 1.00 11.74 177 VAL A CA 1
ATOM 1424 C C . VAL A 1 197 ? 11.958 23.709 -21.615 1.00 10.77 177 VAL A C 1
ATOM 1425 O O . VAL A 1 197 ? 12.524 23.833 -22.695 1.00 11.36 177 VAL A O 1
ATOM 1429 N N . ALA A 1 198 ? 11.829 22.532 -21.015 1.00 10.56 178 ALA A N 1
ATOM 1430 C CA . ALA A 1 198 ? 12.420 21.355 -21.652 1.00 10.37 178 ALA A CA 1
ATOM 1431 C C . ALA A 1 198 ? 11.782 21.142 -23.051 1.00 9.70 178 ALA A C 1
ATOM 1432 O O . ALA A 1 198 ? 12.505 20.867 -23.983 1.00 10.26 178 ALA A O 1
ATOM 1434 N N . LEU A 1 199 ? 10.458 21.149 -23.100 1.00 9.77 179 LEU A N 1
ATOM 1435 C CA . LEU A 1 199 ? 9.786 20.836 -24.376 1.00 9.86 179 LEU A CA 1
ATOM 1436 C C . LEU A 1 199 ? 9.964 21.982 -25.386 1.00 10.46 179 LEU A C 1
ATOM 1437 O O . LEU A 1 199 ? 10.064 21.685 -26.590 1.00 10.40 179 LEU A O 1
ATOM 1442 N N . ASN A 1 200 ? 10.056 23.234 -24.912 1.00 10.11 180 ASN A N 1
ATOM 1443 C CA . ASN A 1 200 ? 10.343 24.347 -25.823 1.00 11.24 180 ASN A CA 1
ATOM 1444 C C . ASN A 1 200 ? 11.771 24.173 -26.428 1.00 10.42 180 ASN A C 1
ATOM 1445 O O . ASN A 1 200 ? 12.055 24.577 -27.542 1.00 10.52 180 ASN A O 1
ATOM 1450 N N . THR A 1 201 ? 12.696 23.613 -25.631 1.00 10.51 181 THR A N 1
ATOM 1451 C CA . THR A 1 201 ? 14.035 23.397 -26.120 1.00 10.26 181 THR A CA 1
ATOM 1452 C C . THR A 1 201 ? 14.111 22.231 -27.131 1.00 10.07 181 THR A C 1
ATOM 1453 O O . THR A 1 201 ? 14.736 22.356 -28.151 1.00 10.34 181 THR A O 1
ATOM 1457 N N . VAL A 1 202 ? 13.411 21.158 -26.786 1.00 10.36 182 VAL A N 1
ATOM 1458 C CA . VAL A 1 202 ? 13.333 20.038 -27.747 1.00 10.40 182 VAL A CA 1
ATOM 1459 C C . VAL A 1 202 ? 12.670 20.570 -29.088 1.00 10.28 182 VAL A C 1
ATOM 1460 O O . VAL A 1 202 ? 13.134 20.217 -30.169 1.00 10.80 182 VAL A O 1
ATOM 1464 N N . ALA A 1 203 ? 11.635 21.395 -28.908 1.00 10.29 183 ALA A N 1
ATOM 1465 C CA . ALA A 1 203 ? 10.966 22.022 -30.078 1.00 10.39 183 ALA A CA 1
ATOM 1466 C C . ALA A 1 203 ? 11.984 22.684 -30.983 1.00 10.49 183 ALA A C 1
ATOM 1467 O O . ALA A 1 203 ? 12.047 22.485 -32.248 1.00 11.78 183 ALA A O 1
ATOM 1469 N N . MET A 1 204 ? 12.816 23.550 -30.384 1.00 10.81 184 MET A N 1
ATOM 1470 C CA . MET A 1 204 ? 13.779 24.330 -31.135 1.00 10.85 184 MET A CA 1
ATOM 1471 C C . MET A 1 204 ? 14.786 23.417 -31.823 1.00 10.35 184 MET A C 1
ATOM 1472 O O . MET A 1 204 ? 15.125 23.580 -33.007 1.00 10.98 184 MET A O 1
ATOM 1477 N N . VAL A 1 205 ? 15.331 22.457 -31.047 1.00 10.47 185 VAL A N 1
ATOM 1478 C CA . VAL A 1 205 ? 16.316 21.602 -31.630 1.00 12.38 185 VAL A CA 1
ATOM 1479 C C . VAL A 1 205 ? 15.803 20.745 -32.782 1.00 11.34 185 VAL A C 1
ATOM 1480 O O . VAL A 1 205 ? 16.505 20.617 -33.747 1.00 11.79 185 VAL A O 1
ATOM 1484 N N . GLU A 1 206 ? 14.610 20.240 -32.625 1.00 10.88 186 GLU A N 1
ATOM 1485 C CA . GLU A 1 206 ? 14.023 19.411 -33.724 1.00 10.95 186 GLU A CA 1
ATOM 1486 C C . GLU A 1 206 ? 13.719 20.312 -34.924 1.00 11.12 186 GLU A C 1
ATOM 1487 O O . GLU A 1 206 ? 13.961 19.866 -36.061 1.00 12.15 186 GLU A O 1
ATOM 1493 N N . GLY A 1 207 ? 13.197 21.473 -34.668 1.00 10.40 187 GLY A N 1
ATOM 1494 C CA . GLY A 1 207 ? 12.975 22.417 -35.812 1.00 11.49 187 GLY A CA 1
ATOM 1495 C C . GLY A 1 207 ? 14.249 22.653 -36.555 1.00 11.20 187 GLY A C 1
ATOM 1496 O O . GLY A 1 207 ? 14.290 22.661 -37.838 1.00 12.26 187 GLY A O 1
ATOM 1497 N N . LEU A 1 208 ? 15.344 22.950 -35.816 1.00 10.63 188 LEU A N 1
ATOM 1498 C CA . LEU A 1 208 ? 16.604 23.232 -36.459 1.00 10.72 188 LEU A CA 1
ATOM 1499 C C . LEU A 1 208 ? 17.156 22.031 -37.215 1.00 11.74 188 LEU A C 1
ATOM 1500 O O . LEU A 1 208 ? 17.735 22.186 -38.296 1.00 12.29 188 LEU A O 1
ATOM 1505 N N . LYS A 1 209 ? 17.032 20.843 -36.624 1.00 11.72 189 LYS A N 1
ATOM 1506 C CA . LYS A 1 209 ? 17.507 19.646 -37.350 1.00 12.27 189 LYS A CA 1
ATOM 1507 C C . LYS A 1 209 ? 16.755 19.512 -38.666 1.00 12.89 189 LYS A C 1
ATOM 1508 O O . LYS A 1 209 ? 17.411 19.190 -39.657 1.00 13.86 189 LYS A O 1
ATOM 1514 N N . LEU A 1 210 ? 15.481 19.704 -38.643 1.00 12.40 190 LEU A N 1
ATOM 1515 C CA . LEU A 1 210 ? 14.713 19.619 -39.916 1.00 12.95 190 LEU A CA 1
ATOM 1516 C C . LEU A 1 210 ? 15.153 20.721 -40.865 1.00 12.98 190 LEU A C 1
ATOM 1517 O O . LEU A 1 210 ? 15.380 20.452 -42.127 1.00 13.57 190 LEU A O 1
ATOM 1522 N N . ALA A 1 211 ? 15.323 21.948 -40.402 1.00 11.41 191 ALA A N 1
ATOM 1523 C CA . ALA A 1 211 ? 15.679 23.043 -41.294 1.00 12.24 191 ALA A CA 1
ATOM 1524 C C . ALA A 1 211 ? 17.010 22.764 -41.922 1.00 12.96 191 ALA A C 1
ATOM 1525 O O . ALA A 1 211 ? 17.253 23.075 -43.151 1.00 13.76 191 ALA A O 1
ATOM 1527 N N . LYS A 1 212 ? 18.011 22.308 -41.174 1.00 13.06 192 LYS A N 1
ATOM 1528 C CA . LYS A 1 212 ? 19.293 21.987 -41.746 1.00 13.96 192 LYS A CA 1
ATOM 1529 C C . LYS A 1 212 ? 19.214 20.863 -42.772 1.00 15.47 192 LYS A C 1
ATOM 1530 O O . LYS A 1 212 ? 19.879 20.953 -43.836 1.00 16.78 192 LYS A O 1
ATOM 1536 N N . ALA A 1 213 ? 18.461 19.846 -42.493 1.00 15.36 193 ALA A N 1
ATOM 1537 C CA . ALA A 1 213 ? 18.311 18.757 -43.495 1.00 17.26 193 ALA A CA 1
ATOM 1538 C C . ALA A 1 213 ? 17.716 19.237 -44.782 1.00 18.29 193 ALA A C 1
ATOM 1539 O O . ALA A 1 213 ? 18.049 18.718 -45.878 1.00 18.65 193 ALA A O 1
ATOM 1541 N N . LEU A 1 214 ? 16.844 20.213 -44.725 1.00 17.76 194 LEU A N 1
ATOM 1542 C CA . LEU A 1 214 ? 16.241 20.801 -45.918 1.00 18.54 194 LEU A CA 1
ATOM 1543 C C . LEU A 1 214 ? 17.087 21.869 -46.591 1.00 18.15 194 LEU A C 1
ATOM 1544 O O . LEU A 1 214 ? 16.773 22.343 -47.686 1.00 19.30 194 LEU A O 1
ATOM 1549 N N . GLY A 1 215 ? 18.167 22.235 -45.984 1.00 17.73 195 GLY A N 1
ATOM 1550 C CA . GLY A 1 215 ? 19.092 23.166 -46.594 1.00 19.02 195 GLY A CA 1
ATOM 1551 C C . GLY A 1 215 ? 18.445 24.549 -46.613 1.00 18.17 195 GLY A C 1
ATOM 1552 O O . GLY A 1 215 ? 18.658 25.325 -47.567 1.00 19.45 195 GLY A O 1
ATOM 1553 N N . LEU A 1 216 ? 17.670 24.955 -45.599 1.00 14.94 196 LEU A N 1
ATOM 1554 C CA . LEU A 1 216 ? 17.070 26.302 -45.528 1.00 12.96 196 LEU A CA 1
ATOM 1555 C C . LEU A 1 216 ? 18.116 27.315 -45.125 1.00 11.91 196 LEU A C 1
ATOM 1556 O O . LEU A 1 216 ? 19.130 27.007 -44.386 1.00 13.98 196 LEU A O 1
ATOM 1561 N N . ASP A 1 217 ? 17.923 28.546 -45.537 1.00 11.60 197 ASP A N 1
ATOM 1562 C CA . ASP A 1 217 ? 18.775 29.669 -45.152 1.00 10.86 197 ASP A CA 1
ATOM 1563 C C . ASP A 1 217 ? 18.602 29.948 -43.691 1.00 11.49 197 ASP A C 1
ATOM 1564 O O . ASP A 1 217 ? 17.500 30.338 -43.234 1.00 10.83 197 ASP A O 1
ATOM 1569 N N . MET A 1 218 ? 19.626 29.727 -42.873 1.00 11.29 198 MET A N 1
ATOM 1570 C CA . MET A 1 218 ? 19.522 29.874 -41.419 1.00 12.30 198 MET A CA 1
ATOM 1571 C C . MET A 1 218 ? 19.160 31.254 -40.988 1.00 11.28 198 MET A C 1
ATOM 1572 O O . MET A 1 218 ? 18.533 31.410 -39.880 1.00 12.77 198 MET A O 1
ATOM 1577 N N . ASP A 1 219 ? 19.565 32.265 -41.728 1.00 11.82 199 ASP A N 1
ATOM 1578 C CA . ASP A 1 219 ? 19.150 33.594 -41.361 1.00 12.80 199 ASP A CA 1
ATOM 1579 C C . ASP A 1 219 ? 17.642 33.752 -41.354 1.00 11.78 199 ASP A C 1
ATOM 1580 O O . ASP A 1 219 ? 17.021 34.376 -40.509 1.00 12.22 199 ASP A O 1
ATOM 1585 N N . LYS A 1 220 ? 17.039 33.221 -42.405 1.00 10.81 200 LYS A N 1
ATOM 1586 C CA . LYS A 1 220 ? 15.617 33.291 -42.567 1.00 10.01 200 LYS A CA 1
ATOM 1587 C C . LYS A 1 220 ? 14.886 32.345 -41.635 1.00 10.77 200 LYS A C 1
ATOM 1588 O O . LYS A 1 220 ? 13.827 32.734 -41.079 1.00 11.22 200 LYS A O 1
ATOM 1594 N N . VAL A 1 221 ? 15.427 31.191 -41.359 1.00 10.21 201 VAL A N 1
ATOM 1595 C CA . VAL A 1 221 ? 14.885 30.303 -40.335 1.00 10.72 201 VAL A CA 1
ATOM 1596 C C . VAL A 1 221 ? 14.803 31.016 -39.016 1.00 11.66 201 VAL A C 1
ATOM 1597 O O . VAL A 1 221 ? 13.753 31.039 -38.312 1.00 11.78 201 VAL A O 1
ATOM 1601 N N . ALA A 1 222 ? 15.923 31.660 -38.634 1.00 12.04 202 ALA A N 1
ATOM 1602 C CA . ALA A 1 222 ? 15.959 32.385 -37.360 1.00 13.39 202 ALA A CA 1
ATOM 1603 C C . ALA A 1 222 ? 14.977 33.492 -37.364 1.00 14.33 202 ALA A C 1
ATOM 1604 O O . ALA A 1 222 ? 14.249 33.718 -36.321 1.00 15.71 202 ALA A O 1
ATOM 1606 N N . GLU A 1 223 ? 14.830 34.218 -38.452 1.00 14.39 203 GLU A N 1
ATOM 1607 C CA . GLU A 1 223 ? 13.825 35.308 -38.577 1.00 15.36 203 GLU A CA 1
ATOM 1608 C C . GLU A 1 223 ? 12.431 34.765 -38.397 1.00 13.52 203 GLU A C 1
ATOM 1609 O O . GLU A 1 223 ? 11.606 35.373 -37.652 1.00 16.26 203 GLU A O 1
ATOM 1615 N N . VAL A 1 224 ? 12.018 33.759 -39.096 1.00 13.45 204 VAL A N 1
ATOM 1616 C CA . VAL A 1 224 ? 10.695 33.225 -39.014 1.00 13.48 204 VAL A CA 1
ATOM 1617 C C . VAL A 1 224 ? 10.427 32.667 -37.581 1.00 13.24 204 VAL A C 1
ATOM 1618 O O . VAL A 1 224 ? 9.332 32.930 -36.987 1.00 13.71 204 VAL A O 1
ATOM 1622 N N . LEU A 1 225 ? 11.353 31.915 -36.995 1.00 12.92 205 LEU A N 1
ATOM 1623 C CA . LEU A 1 225 ? 11.124 31.260 -35.656 1.00 14.04 205 LEU A CA 1
ATOM 1624 C C . LEU A 1 225 ? 11.197 32.269 -34.547 1.00 14.87 205 LEU A C 1
ATOM 1625 O O . LEU A 1 225 ? 10.603 32.077 -33.463 1.00 16.90 205 LEU A O 1
ATOM 1630 N N . THR A 1 226 ? 11.939 33.326 -34.717 1.00 16.91 206 THR A N 1
ATOM 1631 C CA . THR A 1 226 ? 12.033 34.271 -33.632 1.00 21.71 206 THR A CA 1
ATOM 1632 C C . THR A 1 226 ? 10.675 34.996 -33.554 1.00 24.17 206 THR A C 1
ATOM 1633 O O . THR A 1 226 ? 10.458 35.693 -32.571 1.00 25.90 206 THR A O 1
ATOM 1637 N N . ALA A 1 230 ? 5.693 30.174 -33.129 1.00 24.51 210 ALA A N 1
ATOM 1638 C CA . ALA A 1 230 ? 6.838 29.315 -32.848 1.00 18.11 210 ALA A CA 1
ATOM 1639 C C . ALA A 1 230 ? 7.762 29.968 -31.868 1.00 18.79 210 ALA A C 1
ATOM 1640 O O . ALA A 1 230 ? 8.540 29.306 -31.152 1.00 18.23 210 ALA A O 1
ATOM 1642 N N . ARG A 1 231 ? 7.760 31.317 -31.808 1.00 17.19 211 ARG A N 1
ATOM 1643 C CA . ARG A 1 231 ? 8.694 31.964 -30.908 1.00 17.83 211 ARG A CA 1
ATOM 1644 C C . ARG A 1 231 ? 8.660 31.478 -29.443 1.00 17.22 211 ARG A C 1
ATOM 1645 O O . ARG A 1 231 ? 7.586 31.139 -28.954 1.00 19.37 211 ARG A O 1
ATOM 1653 N N . SER A 1 232 ? 9.806 31.357 -28.791 1.00 16.14 212 SER A N 1
ATOM 1654 C CA . SER A 1 232 ? 9.794 30.978 -27.400 1.00 16.06 212 SER A CA 1
ATOM 1655 C C . SER A 1 232 ? 11.027 31.553 -26.726 1.00 18.66 212 SER A C 1
ATOM 1656 O O . SER A 1 232 ? 11.963 32.104 -27.416 1.00 16.91 212 SER A O 1
ATOM 1659 N N . GLY A 1 233 ? 11.056 31.391 -25.387 1.00 19.14 213 GLY A N 1
ATOM 1660 C CA . GLY A 1 233 ? 12.230 31.528 -24.511 1.00 18.31 213 GLY A CA 1
ATOM 1661 C C . GLY A 1 233 ? 13.447 30.815 -25.033 1.00 15.29 213 GLY A C 1
ATOM 1662 O O . GLY A 1 233 ? 14.539 31.489 -25.106 1.00 14.92 213 GLY A O 1
ATOM 1663 N N . ALA A 1 234 ? 13.403 29.526 -25.286 1.00 16.18 214 ALA A N 1
ATOM 1664 C CA . ALA A 1 234 ? 14.576 28.827 -25.742 1.00 15.89 214 ALA A CA 1
ATOM 1665 C C . ALA A 1 234 ? 15.118 29.472 -27.012 1.00 14.09 214 ALA A C 1
ATOM 1666 O O . ALA A 1 234 ? 16.298 29.632 -27.146 1.00 13.99 214 ALA A O 1
ATOM 1668 N N . ILE A 1 235 ? 14.233 29.833 -27.949 1.00 12.58 215 ILE A N 1
ATOM 1669 C CA . ILE A 1 235 ? 14.710 30.391 -29.165 1.00 12.34 215 ILE A CA 1
ATOM 1670 C C . ILE A 1 235 ? 15.399 31.708 -28.899 1.00 11.69 215 ILE A C 1
ATOM 1671 O O . ILE A 1 235 ? 16.489 32.013 -29.463 1.00 12.60 215 ILE A O 1
ATOM 1676 N N . GLU A 1 236 ? 14.773 32.595 -28.126 1.00 11.48 216 GLU A N 1
ATOM 1677 C CA . GLU A 1 236 ? 15.350 33.864 -27.868 1.00 13.31 216 GLU A CA 1
ATOM 1678 C C . GLU A 1 236 ? 16.645 33.746 -27.112 1.00 12.37 216 GLU A C 1
ATOM 1679 O O . GLU A 1 236 ? 17.605 34.502 -27.426 1.00 14.73 216 GLU A O 1
ATOM 1685 N N . LEU A 1 237 ? 16.787 32.897 -26.134 1.00 11.79 217 LEU A N 1
ATOM 1686 C CA . LEU A 1 237 ? 17.979 32.799 -25.336 1.00 12.23 217 LEU A CA 1
ATOM 1687 C C . LEU A 1 237 ? 19.090 32.073 -26.030 1.00 11.38 217 LEU A C 1
ATOM 1688 O O . LEU A 1 237 ? 20.259 32.393 -25.803 1.00 11.53 217 LEU A O 1
ATOM 1693 N N . TYR A 1 238 ? 18.764 31.024 -26.836 1.00 10.66 218 TYR A N 1
ATOM 1694 C CA . TYR A 1 238 ? 19.794 30.089 -27.236 1.00 10.55 218 TYR A CA 1
ATOM 1695 C C . TYR A 1 238 ? 19.929 29.875 -28.710 1.00 9.90 218 TYR A C 1
ATOM 1696 O O . TYR A 1 238 ? 20.922 29.302 -29.128 1.00 11.01 218 TYR A O 1
ATOM 1705 N N . LEU A 1 239 ? 18.961 30.273 -29.548 1.00 11.03 219 LEU A N 1
ATOM 1706 C CA . LEU A 1 239 ? 19.120 30.002 -30.998 1.00 10.89 219 LEU A CA 1
ATOM 1707 C C . LEU A 1 239 ? 20.357 30.686 -31.554 1.00 11.82 219 LEU A C 1
ATOM 1708 O O . LEU A 1 239 ? 21.088 30.043 -32.322 1.00 12.48 219 LEU A O 1
ATOM 1713 N N . PRO A 1 240 ? 20.656 31.906 -31.165 1.00 12.68 220 PRO A N 1
ATOM 1714 C CA . PRO A 1 240 ? 21.903 32.518 -31.733 1.00 14.62 220 PRO A CA 1
ATOM 1715 C C . PRO A 1 240 ? 23.115 31.756 -31.390 1.00 14.39 220 PRO A C 1
ATOM 1716 O O . PRO A 1 240 ? 23.989 31.519 -32.281 1.00 14.68 220 PRO A O 1
ATOM 1720 N N . LYS A 1 241 ? 23.291 31.317 -30.139 1.00 13.67 221 LYS A N 1
ATOM 1721 C CA . LYS A 1 241 ? 24.374 30.427 -29.782 1.00 14.38 221 LYS A CA 1
ATOM 1722 C C . LYS A 1 241 ? 24.426 29.168 -30.547 1.00 12.87 221 LYS A C 1
ATOM 1723 O O . LYS A 1 241 ? 25.515 28.798 -31.061 1.00 14.50 221 LYS A O 1
ATOM 1729 N N . LEU A 1 242 ? 23.310 28.497 -30.677 1.00 12.48 222 LEU A N 1
ATOM 1730 C CA . LEU A 1 242 ? 23.257 27.260 -31.371 1.00 13.50 222 LEU A CA 1
ATOM 1731 C C . LEU A 1 242 ? 23.675 27.431 -32.816 1.00 12.83 222 LEU A C 1
ATOM 1732 O O . LEU A 1 242 ? 24.461 26.585 -33.323 1.00 14.29 222 LEU A O 1
ATOM 1737 N N . LEU A 1 243 ? 23.162 28.456 -33.463 1.00 12.92 223 LEU A N 1
ATOM 1738 C CA . LEU A 1 243 ? 23.543 28.678 -34.913 1.00 13.88 223 LEU A CA 1
ATOM 1739 C C . LEU A 1 243 ? 25.032 28.910 -35.036 1.00 15.00 223 LEU A C 1
ATOM 1740 O O . LEU A 1 243 ? 25.571 28.482 -36.104 1.00 16.76 223 LEU A O 1
ATOM 1745 N N . LYS A 1 244 ? 25.705 29.496 -34.063 1.00 15.26 224 LYS A N 1
ATOM 1746 C CA . LYS A 1 244 ? 27.181 29.697 -34.144 1.00 16.24 224 LYS A CA 1
ATOM 1747 C C . LYS A 1 244 ? 27.878 28.513 -33.633 1.00 16.22 224 LYS A C 1
ATOM 1748 O O . LYS A 1 244 ? 29.145 28.551 -33.643 1.00 18.28 224 LYS A O 1
ATOM 1754 N N . GLY A 1 245 ? 27.233 27.414 -33.318 1.00 15.12 225 GLY A N 1
ATOM 1755 C CA . GLY A 1 245 ? 27.900 26.240 -32.753 1.00 16.61 225 GLY A CA 1
ATOM 1756 C C . GLY A 1 245 ? 28.494 26.459 -31.377 1.00 14.60 225 GLY A C 1
ATOM 1757 O O . GLY A 1 245 ? 29.370 25.663 -30.980 1.00 16.32 225 GLY A O 1
ATOM 1758 N N . ASP A 1 246 ? 27.998 27.429 -30.634 1.00 14.12 226 ASP A N 1
ATOM 1759 C CA . ASP A 1 246 ? 28.446 27.623 -29.277 1.00 14.00 226 ASP A CA 1
ATOM 1760 C C . ASP A 1 246 ? 27.542 26.770 -28.404 1.00 13.60 226 ASP A C 1
ATOM 1761 O O . ASP A 1 246 ? 26.375 27.168 -28.111 1.00 13.88 226 ASP A O 1
ATOM 1766 N N . LEU A 1 247 ? 28.048 25.645 -27.979 1.00 13.92 227 LEU A N 1
ATOM 1767 C CA . LEU A 1 247 ? 27.275 24.692 -27.178 1.00 13.57 227 LEU A CA 1
ATOM 1768 C C . LEU A 1 247 ? 27.441 24.897 -25.648 1.00 12.40 227 LEU A C 1
ATOM 1769 O O . LEU A 1 247 ? 26.945 24.065 -24.868 1.00 13.17 227 LEU A O 1
ATOM 1774 N N . SER A 1 248 ? 28.084 25.977 -25.274 1.00 13.29 228 SER A N 1
ATOM 1775 C CA . SER A 1 248 ? 28.348 26.164 -23.805 1.00 13.35 228 SER A CA 1
ATOM 1776 C C . SER A 1 248 ? 27.058 26.585 -23.064 1.00 11.92 228 SER A C 1
ATOM 1777 O O . SER A 1 248 ? 26.211 27.332 -23.605 1.00 11.89 228 SER A O 1
ATOM 1780 N N . PRO A 1 249 ? 26.967 26.244 -21.748 1.00 12.07 229 PRO A N 1
ATOM 1781 C CA . PRO A 1 249 ? 25.888 26.788 -20.981 1.00 11.50 229 PRO A CA 1
ATOM 1782 C C . PRO A 1 249 ? 26.113 28.238 -20.715 1.00 12.48 229 PRO A C 1
ATOM 1783 O O . PRO A 1 249 ? 27.280 28.723 -20.663 1.00 13.17 229 PRO A O 1
ATOM 1787 N N . GLY A 1 250 ? 25.084 29.043 -20.533 1.00 11.85 230 GLY A N 1
ATOM 1788 C CA . GLY A 1 250 ? 23.691 28.635 -20.595 1.00 11.73 230 GLY A CA 1
ATOM 1789 C C . GLY A 1 250 ? 23.243 27.783 -19.462 1.00 11.44 230 GLY A C 1
ATOM 1790 O O . GLY A 1 250 ? 23.604 28.073 -18.275 1.00 12.94 230 GLY A O 1
ATOM 1791 N N . PHE A 1 251 ? 22.485 26.740 -19.710 1.00 10.03 231 PHE A N 1
ATOM 1792 C CA . PHE A 1 251 ? 21.886 25.924 -18.691 1.00 10.22 231 PHE A CA 1
ATOM 1793 C C . PHE A 1 251 ? 22.354 24.516 -18.944 1.00 9.66 231 PHE A C 1
ATOM 1794 O O . PHE A 1 251 ? 22.043 23.915 -20.000 1.00 10.40 231 PHE A O 1
ATOM 1802 N N . LYS A 1 252 ? 23.077 23.900 -18.009 1.00 10.33 232 LYS A N 1
ATOM 1803 C CA . LYS A 1 252 ? 23.652 22.592 -18.291 1.00 10.26 232 LYS A CA 1
ATOM 1804 C C . LYS A 1 252 ? 22.576 21.548 -18.424 1.00 10.64 232 LYS A C 1
ATOM 1805 O O . LYS A 1 252 ? 21.646 21.418 -17.656 1.00 10.15 232 LYS A O 1
ATOM 1811 N N . ALA A 1 253 ? 22.844 20.667 -19.425 1.00 10.34 233 ALA A N 1
ATOM 1812 C CA . ALA A 1 253 ? 21.973 19.522 -19.673 1.00 11.16 233 ALA A CA 1
ATOM 1813 C C . ALA A 1 253 ? 21.775 18.652 -18.442 1.00 9.85 233 ALA A C 1
ATOM 1814 O O . ALA A 1 253 ? 20.678 18.170 -18.173 1.00 10.43 233 ALA A O 1
ATOM 1816 N N . GLU A 1 254 ? 22.856 18.424 -17.633 1.00 10.47 234 GLU A N 1
ATOM 1817 C CA . GLU A 1 254 ? 22.676 17.574 -16.434 1.00 10.40 234 GLU A CA 1
ATOM 1818 C C . GLU A 1 254 ? 21.715 18.205 -15.457 1.00 10.20 234 GLU A C 1
ATOM 1819 O O . GLU A 1 254 ? 21.026 17.520 -14.787 1.00 11.02 234 GLU A O 1
ATOM 1825 N N . HIS A 1 255 ? 21.666 19.557 -15.412 1.00 9.88 235 HIS A N 1
ATOM 1826 C CA . HIS A 1 255 ? 20.732 20.207 -14.465 1.00 10.33 235 HIS A CA 1
ATOM 1827 C C . HIS A 1 255 ? 19.283 20.053 -14.948 1.00 9.94 235 HIS A C 1
ATOM 1828 O O . HIS A 1 255 ? 18.384 19.840 -14.183 1.00 10.92 235 HIS A O 1
ATOM 1835 N N . LEU A 1 256 ? 19.028 20.159 -16.250 1.00 10.60 236 LEU A N 1
ATOM 1836 C CA . LEU A 1 256 ? 17.694 19.922 -16.737 1.00 10.38 236 LEU A CA 1
ATOM 1837 C C . LEU A 1 256 ? 17.253 18.488 -16.533 1.00 9.56 236 LEU A C 1
ATOM 1838 O O . LEU A 1 256 ? 16.130 18.223 -16.222 1.00 10.25 236 LEU A O 1
ATOM 1843 N N . LYS A 1 257 ? 18.186 17.542 -16.720 1.00 10.66 237 LYS A N 1
ATOM 1844 C CA . LYS A 1 257 ? 17.860 16.135 -16.457 1.00 10.55 237 LYS A CA 1
ATOM 1845 C C . LYS A 1 257 ? 17.346 15.940 -15.054 1.00 9.33 237 LYS A C 1
ATOM 1846 O O . LYS A 1 257 ? 16.374 15.329 -14.765 1.00 10.48 237 LYS A O 1
ATOM 1852 N N . LYS A 1 258 ? 18.134 16.563 -14.136 1.00 10.68 238 LYS A N 1
ATOM 1853 C CA . LYS A 1 258 ? 17.800 16.544 -12.702 1.00 11.78 238 LYS A CA 1
ATOM 1854 C C . LYS A 1 258 ? 16.358 17.145 -12.459 1.00 10.85 238 LYS A C 1
ATOM 1855 O O . LYS A 1 258 ? 15.530 16.580 -11.811 1.00 11.18 238 LYS A O 1
ATOM 1861 N N . ASP A 1 259 ? 16.115 18.297 -13.083 1.00 10.80 239 ASP A N 1
ATOM 1862 C CA . ASP A 1 259 ? 14.797 18.960 -12.923 1.00 10.94 239 ASP A CA 1
ATOM 1863 C C . ASP A 1 259 ? 13.674 18.047 -13.389 1.00 8.87 239 ASP A C 1
ATOM 1864 O O . ASP A 1 259 ? 12.664 17.896 -12.777 1.00 9.74 239 A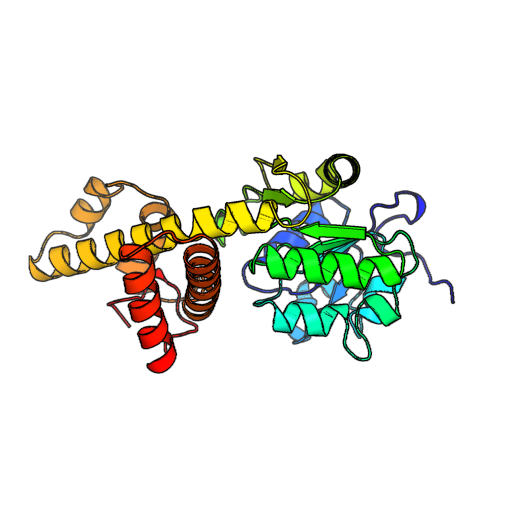SP A O 1
ATOM 1869 N N . LEU A 1 260 ? 13.922 17.455 -14.592 1.00 10.15 240 LEU A N 1
ATOM 1870 C CA . LEU A 1 260 ? 12.885 16.550 -15.181 1.00 10.17 240 LEU A CA 1
ATOM 1871 C C . LEU A 1 260 ? 12.661 15.317 -14.328 1.00 9.86 240 LEU A C 1
ATOM 1872 O O . LEU A 1 260 ? 11.540 14.846 -14.239 1.00 10.66 240 LEU A O 1
ATOM 1877 N N . GLY A 1 261 ? 13.731 14.846 -13.666 1.00 10.70 241 GLY A N 1
ATOM 1878 C CA . GLY A 1 261 ? 13.496 13.718 -12.707 1.00 11.13 241 GLY A CA 1
ATOM 1879 C C . GLY A 1 261 ? 12.545 14.121 -11.626 1.00 10.58 241 GLY A C 1
ATOM 1880 O O . GLY A 1 261 ? 11.660 13.364 -11.250 1.00 11.38 241 GLY A O 1
ATOM 1881 N N . TYR A 1 262 ? 12.697 15.359 -11.051 1.00 10.50 242 TYR A N 1
ATOM 1882 C CA . TYR A 1 262 ? 11.771 15.777 -10.019 1.00 10.97 242 TYR A CA 1
ATOM 1883 C C . TYR A 1 262 ? 10.361 16.002 -10.573 1.00 10.16 242 TYR A C 1
ATOM 1884 O O . TYR A 1 262 ? 9.395 15.755 -9.935 1.00 10.79 242 TYR A O 1
ATOM 1893 N N . VAL A 1 263 ? 10.259 16.565 -11.786 1.00 10.88 243 VAL A N 1
ATOM 1894 C CA . VAL A 1 263 ? 8.975 16.688 -12.481 1.00 10.78 243 VAL A C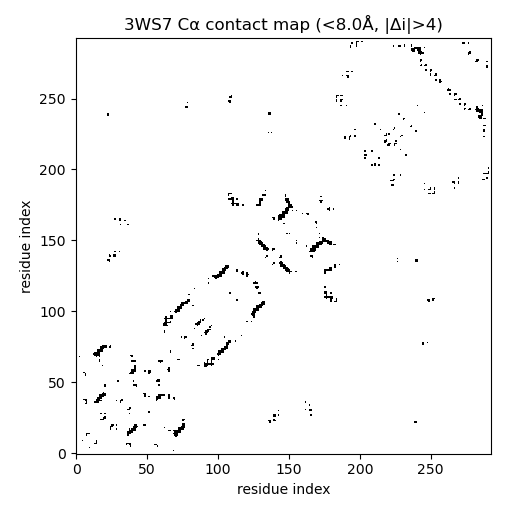A 1
ATOM 1895 C C . VAL A 1 263 ? 8.251 15.317 -12.521 1.00 10.32 243 VAL A C 1
ATOM 1896 O O . VAL A 1 263 ? 7.108 15.237 -12.178 1.00 11.73 243 VAL A O 1
ATOM 1900 N N . LEU A 1 264 ? 8.998 14.323 -12.986 1.00 11.07 244 LEU A N 1
ATOM 1901 C CA . LEU A 1 264 ? 8.322 13.009 -13.199 1.00 11.75 244 LEU A CA 1
ATOM 1902 C C . LEU A 1 264 ? 7.950 12.352 -11.881 1.00 12.04 244 LEU A C 1
ATOM 1903 O O . LEU A 1 264 ? 6.916 11.670 -11.776 1.00 13.08 244 LEU A O 1
ATOM 1908 N N . GLU A 1 265 ? 8.768 12.577 -10.852 1.00 12.53 245 GLU A N 1
ATOM 1909 C CA . GLU A 1 265 ? 8.417 12.097 -9.488 1.00 13.70 245 GLU A CA 1
ATOM 1910 C C . GLU A 1 265 ? 7.180 12.729 -9.009 1.00 12.37 245 GLU A C 1
ATOM 1911 O O . GLU A 1 265 ? 6.267 12.081 -8.494 1.00 13.90 245 GLU A O 1
ATOM 1917 N N . GLU A 1 266 ? 7.015 14.035 -9.215 1.00 13.92 246 GLU A N 1
ATOM 1918 C CA . GLU A 1 266 ? 5.813 14.709 -8.762 1.00 15.93 246 GLU A CA 1
ATOM 1919 C C . GLU A 1 266 ? 4.622 14.262 -9.554 1.00 15.60 246 GLU A C 1
ATOM 1920 O O . GLU A 1 266 ? 3.513 14.060 -9.024 1.00 17.40 246 GLU A O 1
ATOM 1926 N N . ALA A 1 267 ? 4.784 14.118 -10.897 1.00 14.50 247 ALA A N 1
ATOM 1927 C CA . ALA A 1 267 ? 3.699 13.610 -11.735 1.00 15.48 247 ALA A CA 1
ATOM 1928 C C . ALA A 1 267 ? 3.228 12.278 -11.268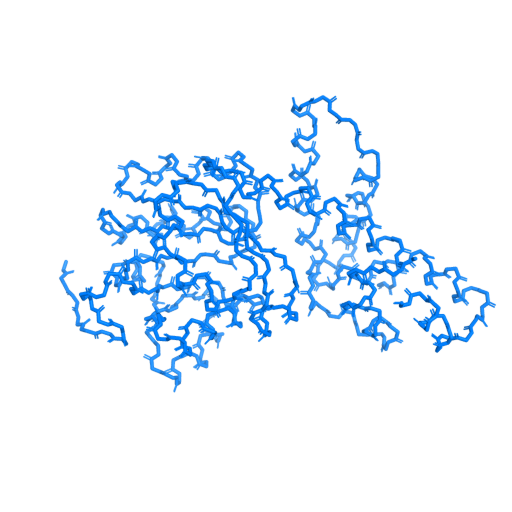 1.00 15.97 247 ALA A C 1
ATOM 1929 O O . ALA A 1 267 ? 1.980 12.101 -11.157 1.00 17.03 247 ALA A O 1
ATOM 1931 N N . ARG A 1 268 ? 4.153 11.387 -11.003 1.00 16.07 248 ARG A N 1
ATOM 1932 C CA . ARG A 1 268 ? 3.788 10.035 -10.545 1.00 18.11 248 ARG A CA 1
ATOM 1933 C C . ARG A 1 268 ? 3.062 10.083 -9.220 1.00 18.80 248 ARG A C 1
ATOM 1934 O O . ARG A 1 268 ? 2.018 9.359 -9.073 1.00 20.25 248 ARG A O 1
ATOM 1942 N N . LYS A 1 269 ? 3.500 10.938 -8.294 1.00 19.16 249 LYS A N 1
ATOM 1943 C CA . LYS A 1 269 ? 2.874 11.087 -6.983 1.00 22.56 249 LYS A CA 1
ATOM 1944 C C . LYS A 1 269 ? 1.449 11.535 -7.160 1.00 22.83 249 LYS A C 1
ATOM 1945 O O . LYS A 1 269 ? 0.524 10.978 -6.491 1.00 23.92 249 LYS A O 1
ATOM 1951 N N . ARG A 1 270 ? 1.216 12.389 -8.150 1.00 22.90 250 ARG A N 1
ATOM 1952 C CA . ARG A 1 270 ? -0.113 12.919 -8.379 1.00 23.22 250 ARG A CA 1
ATOM 1953 C C . ARG A 1 270 ? -0.924 12.254 -9.418 1.00 21.41 250 ARG A C 1
ATOM 1954 O O . ARG A 1 270 ? -2.080 12.658 -9.662 1.00 23.97 250 ARG A O 1
ATOM 1962 N N . GLY A 1 271 ? -0.464 11.178 -9.966 1.00 21.70 251 GLY A N 1
ATOM 1963 C CA . GLY A 1 271 ? -1.228 10.409 -10.940 1.00 21.40 251 GLY A CA 1
ATOM 1964 C C . GLY A 1 271 ? -1.442 11.159 -12.276 1.00 20.35 251 GLY A C 1
ATOM 1965 O O . GLY A 1 271 ? -2.493 10.985 -12.944 1.00 22.56 251 GLY A O 1
ATOM 1966 N N . VAL A 1 272 ? -0.499 12.008 -12.676 1.00 18.03 252 VAL A N 1
ATOM 1967 C CA . VAL A 1 272 ? -0.625 12.689 -13.976 1.00 18.08 252 VAL A CA 1
ATOM 1968 C C . VAL A 1 272 ? 0.395 12.108 -14.860 1.00 16.16 252 VAL A C 1
ATOM 1969 O O . VAL A 1 272 ? 1.504 11.824 -14.449 1.00 17.76 252 VAL A O 1
ATOM 1973 N N . LYS A 1 273 ? 0.020 11.876 -16.123 1.00 14.64 253 LYS A N 1
ATOM 1974 C CA . LYS A 1 273 ? 0.927 11.381 -17.140 1.00 15.74 253 LYS A CA 1
ATOM 1975 C C . LYS A 1 273 ? 1.441 12.560 -18.041 1.00 13.65 253 LYS A C 1
ATOM 1976 O O . LYS A 1 273 ? 0.601 13.306 -18.513 1.00 14.09 253 LYS A O 1
ATOM 1982 N N . LEU A 1 274 ? 2.723 12.622 -18.189 1.00 12.27 254 LEU A N 1
ATOM 1983 C CA . LEU A 1 274 ? 3.421 13.707 -18.949 1.00 11.09 254 LEU A CA 1
ATOM 1984 C C . LEU A 1 274 ? 4.365 13.066 -19.948 1.00 11.89 254 LEU A C 1
ATOM 1985 O O . LEU A 1 274 ? 5.536 13.011 -19.753 1.00 11.87 254 LEU A O 1
ATOM 1990 N N . PRO A 1 275 ? 3.799 12.552 -21.093 1.00 12.13 255 PRO A N 1
ATOM 1991 C CA . PRO A 1 275 ? 4.625 11.804 -21.976 1.00 11.63 255 PRO A CA 1
ATOM 1992 C C . PRO A 1 275 ? 5.767 12.624 -22.635 1.00 11.06 255 PRO A C 1
ATOM 1993 O O . PRO A 1 275 ? 6.808 12.158 -22.946 1.00 10.82 255 PRO A O 1
ATOM 1997 N N . GLY A 1 276 ? 5.458 13.924 -22.863 1.00 10.89 256 GLY A N 1
ATOM 1998 C CA . GLY A 1 276 ? 6.490 14.804 -23.409 1.00 11.39 256 GLY A CA 1
ATOM 1999 C C . GLY A 1 276 ? 7.643 15.003 -22.443 1.00 9.73 256 GLY A C 1
ATOM 2000 O O . GLY A 1 276 ? 8.785 14.944 -22.802 1.00 10.49 256 GLY A O 1
ATOM 2001 N N . ALA A 1 277 ? 7.261 15.265 -21.171 1.00 11.64 257 ALA A N 1
ATOM 2002 C CA . ALA A 1 277 ? 8.317 15.410 -20.143 1.00 11.45 257 ALA A CA 1
ATOM 2003 C C . ALA A 1 277 ? 9.115 14.110 -19.972 1.00 10.83 257 ALA A C 1
ATOM 2004 O O . ALA A 1 277 ? 10.327 14.164 -19.789 1.00 11.24 257 ALA A O 1
ATOM 2006 N N . GLU A 1 278 ? 8.426 12.972 -20.105 1.00 11.55 258 GLU A N 1
ATOM 2007 C CA . GLU A 1 278 ? 9.131 11.662 -20.036 1.00 11.46 258 GLU A CA 1
ATOM 2008 C C . GLU A 1 278 ? 10.156 11.537 -21.175 1.00 10.99 258 GLU A C 1
ATOM 2009 O O . GLU A 1 278 ? 11.289 11.120 -20.998 1.00 11.31 258 GLU A O 1
ATOM 2015 N N . LEU A 1 279 ? 9.711 11.911 -22.430 1.00 11.28 259 LEU A N 1
ATOM 2016 C CA . LEU A 1 279 ? 10.613 11.854 -23.534 1.00 10.94 259 LEU A CA 1
ATOM 2017 C C . LEU A 1 279 ? 11.823 12.800 -23.332 1.00 9.66 259 LEU A C 1
ATOM 2018 O O . LEU A 1 279 ? 12.927 12.467 -23.593 1.00 10.22 259 LEU A O 1
ATOM 2023 N N . ALA A 1 280 ? 11.488 14.047 -22.903 1.00 10.64 260 ALA A N 1
ATOM 2024 C CA . ALA A 1 280 ? 12.562 14.991 -22.645 1.00 10.43 260 ALA A CA 1
ATOM 2025 C C . ALA A 1 280 ? 13.617 14.435 -21.626 1.00 9.50 260 ALA A C 1
ATOM 2026 O O . ALA A 1 280 ? 14.775 14.598 -21.804 1.00 10.31 260 ALA A O 1
ATOM 2028 N N . TYR A 1 281 ? 13.053 13.843 -20.580 1.00 10.67 261 TYR A N 1
ATOM 2029 C CA . TYR A 1 281 ? 13.916 13.248 -19.570 1.00 11.13 261 TYR A CA 1
ATOM 2030 C C . TYR A 1 281 ? 14.849 12.207 -20.197 1.00 10.46 261 TYR A C 1
ATOM 2031 O O . TYR A 1 281 ? 16.037 12.193 -19.968 1.00 11.68 261 TYR A O 1
ATOM 2040 N N . GLU A 1 282 ? 14.251 11.344 -21.048 1.00 12.04 262 GLU A N 1
ATOM 2041 C CA . GLU A 1 282 ? 15.061 10.308 -21.717 1.00 11.66 262 GLU A CA 1
ATOM 2042 C C . GLU A 1 282 ? 16.149 10.893 -22.570 1.00 10.63 262 GLU A C 1
ATOM 2043 O O . GLU A 1 282 ? 17.297 10.441 -22.648 1.00 12.08 262 GLU A O 1
ATOM 2049 N N . LEU A 1 283 ? 15.777 11.950 -23.348 1.00 11.46 263 LEU A N 1
ATOM 2050 C CA . LEU A 1 283 ? 16.736 12.588 -24.232 1.00 11.13 263 LEU A CA 1
ATOM 2051 C C . LEU A 1 283 ? 17.928 13.202 -23.466 1.00 10.25 263 LEU A C 1
ATOM 2052 O O . LEU A 1 283 ? 19.062 13.088 -23.872 1.00 11.22 263 LEU A O 1
ATOM 2057 N N . TYR A 1 284 ? 17.579 13.937 -22.386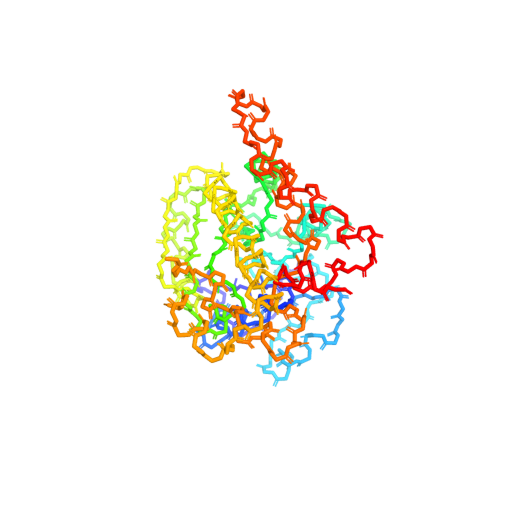 1.00 10.82 264 TYR A N 1
ATOM 2058 C CA . TYR A 1 284 ? 18.602 14.586 -21.586 1.00 10.62 264 TYR A CA 1
ATOM 2059 C C . TYR A 1 284 ? 19.415 13.546 -20.751 1.00 9.71 264 TYR A C 1
ATOM 2060 O O . TYR A 1 284 ? 20.591 13.777 -20.561 1.00 11.24 264 TYR A O 1
ATOM 2069 N N . ARG A 1 28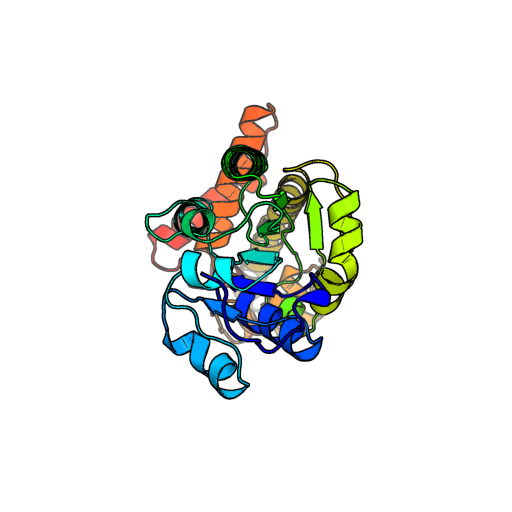5 ? 18.757 12.493 -20.349 1.00 10.45 265 ARG A N 1
ATOM 2070 C CA . ARG A 1 285 ? 19.476 11.404 -19.670 1.00 11.84 265 ARG A CA 1
ATOM 2071 C C . ARG A 1 285 ? 20.503 10.842 -20.596 1.00 11.80 265 ARG A C 1
ATOM 2072 O O . ARG A 1 285 ? 21.701 10.632 -20.190 1.00 12.72 265 ARG A O 1
ATOM 2080 N N . LYS A 1 286 ? 20.163 10.600 -21.889 1.00 11.79 266 LYS A N 1
ATOM 2081 C CA . LYS A 1 286 ? 21.145 10.114 -22.865 1.00 12.14 266 LYS A CA 1
ATOM 2082 C C . LYS A 1 286 ? 22.263 11.060 -23.083 1.00 12.23 266 LYS A C 1
ATOM 2083 O O . LYS A 1 286 ? 23.414 10.717 -23.218 1.00 13.02 266 LYS A O 1
ATOM 2089 N N . MET A 1 287 ? 21.920 12.387 -23.163 1.00 12.22 267 MET A N 1
ATOM 2090 C CA . MET A 1 287 ? 22.946 13.382 -23.329 1.00 12.53 267 MET A CA 1
ATOM 2091 C C . MET A 1 287 ? 23.997 13.344 -22.209 1.00 10.88 267 MET A C 1
ATOM 2092 O O . MET A 1 287 ? 25.170 13.481 -22.469 1.00 12.57 267 MET A O 1
ATOM 2097 N N . VAL A 1 288 ? 23.511 13.204 -20.967 1.00 11.52 268 VAL A N 1
ATOM 2098 C CA . VAL A 1 288 ? 24.475 13.080 -19.817 1.00 12.18 268 VAL A CA 1
ATOM 2099 C C . VAL A 1 288 ? 25.300 11.771 -19.961 1.00 12.10 268 VAL A C 1
ATOM 2100 O O . VAL A 1 288 ? 26.525 11.798 -19.775 1.00 12.36 268 VAL A O 1
ATOM 2104 N N . GLU A 1 289 ? 24.609 10.686 -20.253 1.00 12.87 269 GLU A N 1
ATOM 2105 C CA . GLU A 1 289 ? 25.394 9.402 -20.442 1.00 14.04 269 GLU A CA 1
ATOM 2106 C C . GLU A 1 289 ? 26.397 9.512 -21.493 1.00 13.65 269 GLU A C 1
ATOM 2107 O O . GLU A 1 289 ? 27.507 8.890 -21.377 1.00 14.30 269 GLU A O 1
ATOM 2113 N N . ASP A 1 290 ? 26.143 10.275 -22.566 1.00 13.73 270 ASP A N 1
ATOM 2114 C CA . ASP A 1 290 ? 27.054 10.424 -23.646 1.00 14.30 270 ASP A CA 1
ATOM 2115 C C . ASP A 1 290 ? 28.155 11.345 -23.410 1.00 14.68 270 ASP A C 1
ATOM 2116 O O . ASP A 1 290 ? 29.010 11.596 -24.268 1.00 18.68 270 ASP A O 1
ATOM 2121 N N . GLY A 1 291 ? 28.251 11.969 -22.240 1.00 14.17 271 GLY A N 1
ATOM 2122 C CA . GLY A 1 291 ? 29.320 12.805 -21.863 1.00 15.97 271 GLY A CA 1
ATOM 2123 C C . GLY A 1 291 ? 29.168 14.293 -22.089 1.00 13.85 271 GLY A C 1
ATOM 2124 O O . GLY A 1 291 ? 30.074 15.081 -21.877 1.00 14.94 271 GLY A O 1
ATOM 2125 N N . ALA A 1 292 ? 27.924 14.698 -22.462 1.00 13.02 272 ALA A N 1
ATOM 2126 C CA . ALA A 1 292 ? 27.598 16.080 -22.750 1.00 12.33 272 ALA A CA 1
ATOM 2127 C C . ALA A 1 292 ? 26.780 16.771 -21.674 1.00 11.87 272 ALA A C 1
ATOM 2128 O O . ALA A 1 292 ? 26.101 17.817 -21.938 1.00 11.72 272 ALA A O 1
ATOM 2130 N N . GLY A 1 293 ? 26.843 16.256 -20.432 1.00 12.07 273 GLY A N 1
ATOM 2131 C CA . GLY A 1 293 ? 26.056 16.854 -19.346 1.00 11.69 273 GLY A CA 1
ATOM 2132 C C . GLY A 1 293 ? 26.415 18.256 -19.000 1.00 10.90 273 GLY A C 1
ATOM 2133 O O . GLY A 1 293 ? 25.551 18.968 -18.450 1.00 12.07 273 GLY A O 1
ATOM 2134 N N . SER A 1 294 ? 27.604 18.683 -19.302 1.00 11.17 274 SER A N 1
ATOM 2135 C CA . SER A 1 294 ? 28.009 20.041 -19.001 1.00 11.19 274 SER A CA 1
ATOM 2136 C C . SER A 1 294 ? 27.816 21.018 -20.177 1.00 11.03 274 SER A C 1
ATOM 2137 O O . SER A 1 294 ? 28.127 22.166 -20.051 1.00 12.29 274 SER A O 1
ATOM 2140 N N . LEU A 1 295 ? 27.300 20.514 -21.332 1.00 11.37 275 LEU A N 1
ATOM 2141 C CA . LEU A 1 295 ? 26.923 21.423 -22.395 1.00 11.55 275 LEU A CA 1
ATOM 2142 C C . LEU A 1 295 ? 25.590 22.046 -22.063 1.00 10.37 275 LEU A C 1
ATOM 2143 O O . LEU A 1 295 ? 24.825 21.517 -21.261 1.00 10.84 275 LEU A O 1
ATOM 2148 N N . GLY A 1 296 ? 25.272 23.123 -22.782 1.00 10.33 276 GLY A N 1
ATOM 2149 C CA . GLY A 1 296 ? 23.929 23.712 -22.587 1.00 10.73 276 GLY A CA 1
ATOM 2150 C C . GLY A 1 296 ? 22.831 22.844 -23.144 1.00 10.51 276 GLY A C 1
ATOM 2151 O O . GLY A 1 296 ? 23.035 21.991 -24.075 1.00 10.58 276 GLY A O 1
ATOM 2152 N N . ILE A 1 297 ? 21.633 23.065 -22.628 1.00 9.93 277 ILE A N 1
ATOM 2153 C CA . ILE A 1 297 ? 20.504 22.255 -23.081 1.00 9.92 277 ILE A CA 1
ATOM 2154 C C . ILE A 1 297 ? 20.204 22.412 -24.572 1.00 9.22 277 ILE A C 1
ATOM 2155 O O . ILE A 1 297 ? 19.590 21.533 -25.193 1.00 9.94 277 ILE A O 1
ATOM 2160 N N . HIS A 1 298 ? 20.588 23.554 -25.121 1.00 9.46 278 HIS A N 1
ATOM 2161 C CA . HIS A 1 298 ? 20.354 23.833 -26.561 1.00 9.83 278 HIS A CA 1
ATOM 2162 C C . HIS A 1 298 ? 21.271 23.005 -27.430 1.00 11.04 278 HIS A C 1
ATOM 2163 O O . HIS A 1 298 ? 21.063 23.005 -28.668 1.00 11.40 278 HIS A O 1
ATOM 2170 N N . ALA A 1 299 ? 22.235 22.268 -26.874 1.00 10.63 279 ALA A N 1
ATOM 2171 C CA . ALA A 1 299 ? 23.110 21.406 -27.635 1.00 11.28 279 ALA A CA 1
ATOM 2172 C C . ALA A 1 299 ? 22.494 20.031 -27.852 1.00 10.88 279 ALA A C 1
ATOM 2173 O O . ALA A 1 299 ? 23.160 19.189 -28.550 1.00 11.43 279 ALA A O 1
ATOM 2175 N N . LEU A 1 300 ? 21.371 19.704 -27.284 1.00 10.54 280 LEU A N 1
ATOM 2176 C CA . LEU A 1 300 ? 20.692 18.453 -27.507 1.00 11.34 280 LEU A CA 1
ATOM 2177 C C . LEU A 1 300 ? 20.599 18.232 -29.020 1.00 12.84 280 LEU A C 1
ATOM 2178 O O . LEU A 1 300 ? 20.224 19.207 -29.758 1.00 13.83 280 LEU A O 1
ATOM 2183 N N . GLY A 1 301 ? 20.904 17.046 -29.501 1.00 13.01 281 GLY A N 1
ATOM 2184 C CA . GLY A 1 301 ? 20.732 16.835 -30.973 1.00 14.84 281 GLY A CA 1
ATOM 2185 C C . GLY A 1 301 ? 21.879 17.349 -31.767 1.00 14.58 281 GLY A C 1
ATOM 2186 O O . GLY A 1 301 ? 21.910 16.974 -32.998 1.00 15.19 281 GLY A O 1
ATOM 2187 N N . PHE A 1 302 ? 22.830 18.077 -31.228 1.00 14.44 282 PHE A N 1
ATOM 2188 C CA . PHE A 1 302 ? 23.877 18.696 -31.912 1.00 14.76 282 PHE A CA 1
ATOM 2189 C C . PHE A 1 302 ? 25.260 18.341 -31.331 1.00 16.15 282 PHE A C 1
ATOM 2190 O O . PHE A 1 302 ? 26.317 18.618 -31.916 1.00 19.87 282 PHE A O 1
ATOM 2198 N N . TYR A 1 303 ? 25.305 17.697 -30.187 1.00 15.11 283 TYR A N 1
ATOM 2199 C CA . TYR A 1 303 ? 26.557 17.381 -29.495 1.00 15.79 283 TYR A CA 1
ATOM 2200 C C . TYR A 1 303 ? 27.310 16.185 -30.125 1.00 17.12 283 TYR A C 1
ATOM 2201 O O . TYR A 1 303 ? 28.476 16.055 -29.861 1.00 19.74 283 TYR A O 1
#

B-factor: mean 14.8, std 7.5, range [7.07, 50.12]

Organism: Pyrobaculum calidifontis (strain DSM 21063 / JCM 11548 / VA1) (NCBI:txid410359)

CATH classification: 3.40.50.720 (+1 more: 1.10.1040.10)

Foldseek 3Di:
DDDDDFQADVVVLQAEEEEACPLQRVLLLVLCVVVRRYAAYEYPDCVSCVVVVVVRHHYAPAQLRRQLRHQEYEYADFELVVVCCQQPNPSHNLNRHAANREYEYQYAYALVSQVVVQVVVVVRNYHYKYWHWDDFSVLQNVLAIEIEIAADVVVLVVCVSSNSSRHDHYHYQYHGGRRNVVVLVVLLVVLLLLVCVLVLVVVCVVVVHDVVVVLVVVVCPDSCSVVPVVCVVVVNQADPAFLLSSLNSLVNSVVVCVVVVHDDVSSVVSNVQSVVCVVVPRRRTHSNCRNPD

InterPro domains:
  IPR002204 3-hydroxyisobutyrate dehydrogenase-related, conserved site [PS00895] (5-18)
  IPR006115 6-phosphogluconate dehydrogenase, NADP-binding [PF03446] (2-161)
  IPR008927 6-phosphogluconate dehydrogenase-like, C-terminal domain superfamily [SSF48179] (162-280)
  IPR013328 6-phosphogluconate dehydrogenase, domain 2 [G3DSA:1.10.1040.10] (163-286)
  IPR015815 3-hydroxyisobutyrate dehydrogenase-related [PIRSF000103] (1-279)
  IPR029154 3-hydroxyisobutyrate dehydrogenase-like, NAD-binding domain [PF14833] (164-278)
  IPR036291 NAD(P)-binding domain superfamily [SSF51735] (1-163)

Secondary structure (DSSP, 8-state):
------SS-GGGT--EEEE--STTHHHHHHHHHHTT-EEEEE-SSGGGGHHHHTTT-EE-SSHHHHHTT-SEEEE--SSHHHHHHHHHSTTSHHHHPPTT-EEEE-S---HHHHHHHHHHHHTTT-EEEE--EESHHHHHHHT-EEEEEES-HHHHHHHHHHHHHHEEEEEEEESTTHHHHHHHHHHHHHHHHHHHHHHHHHHHHHHT--HHHHHHHH----HHHHHHHHHHHTT----SSBHHHHHHHHHHHHHHHHHHT---HHHHHHHHHHHHHHHTT-TTSBGGGTTT-

Radius of gyration: 19.61 Å; Cα contacts (8 Å, |Δi|>4): 582; chains: 1; bounding box: 40×38×66 Å

Sequence (293 aa):
HHHSSGLVPRGSHMRVGFIGLGIMGGPMATHLLKAGFLAAVYNRTREKTKPFAEAGVYVAESPADLAKRVDVVIVMVSDAPDVEQVLFGPSGVVEGARPGLIVVDMSTNSPDWARKFAERLAQYGIEFLDAPVTGGQKGAIEGTLTIMVGGKEELFHRLLPIFKAM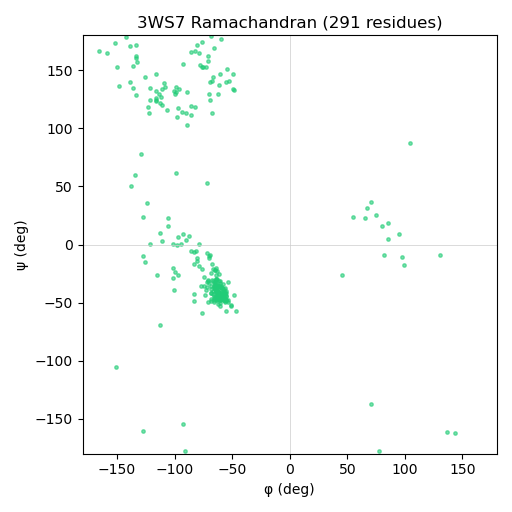GRDIVYMGPVGYGQAMKLVNQVVVALNTVAMVEGLKLAKALGLDMDKVAEVLTARSGAIELYLPKLLKGDLSPGFKAEHLKKDLGYVLEEARKRGVKLPGAELAYELYRKMVEDGAGSLGIHALGFY

Nearest PDB structures (foldseek):
  3ws7-assembly1_A  TM=1.003E+00  e=1.065E-60  Pyrobaculum calidifontis JCM 11548
  2gf2-assembly1_A  TM=8.791E-01  e=6.078E-29  Homo sapiens
  3cky-assembly1_A  TM=8.176E-01  e=3.301E-30  unclassified
  8z0x-assembly2_H  TM=9.037E-01  e=1.010E-26  Acetobacter aceti
  6smz-assembly1_B  TM=6.706E-01  e=8.087E-26  Escherichia coli K-12

Solvent-accessible surface area: 14013 Å² total; per-residue (Å²): 215,173,73,110,119,56,86,7,96,158,60,48,116,27,31,0,0,0,2,8,8,33,54,37,0,13,30,0,0,70,44,0,44,184,52,46,32,1,8,1,0,43,20,210,51,167,116,106,3,96,84,12,48,123,56,46,6,82,44,7,149,19,12,14,13,0,0,65,61,1,25,0,0,0,0,26,30,49,34,0,72,48,0,47,123,15,0,35,13,134,58,1,0,12,108,14,19,107,109,45,8,3,0,0,0,1,5,16,0,8,10,60,68,0,104,91,0,17,94,86,0,66,162,104,35,5,52,9,0,0,0,0,7,32,29,18,54,108,4,1,98,96,14,68,0,45,0,5,0,0,3,110,80,127,6,12,101,130,0,36,68,1,1,130,19,0,6,200,78,24,52,65,68,9,87,34,1,116,0,0,34,61,20,8,86,31,2,33,78,40,0,60,50,0,11,64,3,3,94,32,4,104,112,7,118,90,112,65,90,67,50,116,130,16,20,129,122,39,82,108,191,25,44,8,10,133,54,17,2,78,48,9,66,170,52,53,42,50,29,6,46,60,0,72,35,0,58,27,1,0,20,27,6,16,79,34,7,163,129,168,68,65,192,57,102,24,1,92,84,0,41,69,57,0,98,114,0,55,118,74,69,6,9,68,54,0,0,0,0,11,40,54,99